Protein AF-A0AAU5JVY0-F1 (afdb_monomer)

Sequence (228 aa):
MTDQRHVEEEQVQHLLAAAAELPGTPATPGADFTAHARRRLARRRLGVGAGVAAVLIATAVGAPAVLRGMAGQEEQFPAASAQCLQSTVRNLQDGKQAGFRAVYGELRAGGIAMDDGITEGSAFRFEIDGALTDGDGVPSSGSALTWYPVSETHLPRPGRYVLLLAQAERPAEDGRPLFEFRPEEALPLGTDGRVRLTCEDGSEGSVEMERLRAAVTGPQSAARNGHP

Radius of gyration: 28.37 Å; Cα contacts (8 Å, |Δi|>4): 312; chains: 1; bounding box: 83×89×68 Å

Foldseek 3Di:
DPPVVVVVVVVVVVVVVVVVDDDDDDDDDDPVVVPVVVVVVVPPPPDDDDDDDDDDDDDDDDDPPPPDPPPDPPPAFAADDPQLLVVLLVVQVVLVVVQWWWFKFWWDDDWDFADLPPATFIWTWTATPATLDDHPPDDGGGIAIETDRYYPVLDDDTAIWTWTWHFDPGDGPVRHIYIYTDSVSIWGADPVQWTWTQGPVRGIHTDHPVVSSCSNVDPPPDDPPDDD

Solvent-accessible surface area (backbone atoms only — not comparable to full-atom values): 14076 Å² total; per-residue (Å²): 144,76,68,66,66,58,57,53,53,52,52,53,50,53,54,55,54,63,71,67,69,70,85,89,73,88,79,75,82,59,78,69,71,62,56,67,67,60,64,68,69,72,75,80,79,82,87,86,80,89,84,82,88,84,88,88,88,85,83,91,81,90,73,90,76,77,88,63,84,80,68,77,82,73,82,82,56,52,74,44,51,74,66,40,51,50,53,52,40,48,52,55,50,53,39,37,76,72,60,21,24,37,29,33,32,38,36,57,82,61,78,36,86,40,59,67,89,84,52,67,26,24,26,36,51,36,40,30,76,29,57,54,45,81,58,77,88,55,74,53,54,48,79,40,45,36,41,41,83,44,65,68,89,72,53,81,72,62,44,37,33,38,37,38,34,29,62,41,98,55,52,43,86,88,67,46,74,28,24,34,57,48,72,92,66,47,28,47,38,48,96,88,52,28,33,45,42,77,27,96,86,71,47,65,18,27,40,49,49,70,59,53,37,47,61,59,64,43,83,77,76,74,78,91,77,77,81,132

pLDDT: mean 73.86, std 22.23, range [31.72, 97.69]

Mean predicted aligned error: 17.37 Å

Secondary structure (DSSP, 8-state):
--SHHHHHHHHHHHHHHHHH-PPP---PPPTTHHHHHHTSSTTSS-------------------------------PPBPPHHHHHHHHHHHHHHHHTTPEEEEEEEPS--EEEE-SS-EEEEEEEEEEEESS--SSS-SSEEEEEEESS-GGGSPPSEEEEEEEEE-SS--TTS---EEE-GGG-EEE-TTSEEEEE-TTS-EEEEEHHHHHHHHH-----------

Structure (mmCIF, N/CA/C/O backbone):
data_AF-A0AAU5JVY0-F1
#
_entry.id   AF-A0AAU5JVY0-F1
#
loop_
_atom_site.group_PDB
_atom_site.id
_atom_site.type_symbol
_atom_site.label_atom_id
_atom_site.label_alt_id
_atom_site.label_comp_id
_atom_site.label_asym_id
_atom_site.label_entity_id
_atom_site.label_seq_id
_atom_site.pdbx_PDB_ins_code
_atom_site.Cartn_x
_atom_site.Cartn_y
_atom_site.Cartn_z
_atom_site.occupancy
_atom_site.B_iso_or_equiv
_atom_site.auth_seq_id
_atom_site.auth_comp_id
_atom_site.auth_asym_id
_atom_site.auth_atom_id
_atom_site.pdbx_PDB_model_num
ATOM 1 N N . MET A 1 1 ? 14.066 48.160 -27.095 1.00 55.38 1 MET A N 1
ATOM 2 C CA . MET A 1 1 ? 13.678 47.192 -26.044 1.00 55.38 1 MET A CA 1
ATOM 3 C C . MET A 1 1 ? 13.556 45.815 -26.699 1.00 55.38 1 MET A C 1
ATOM 5 O O . MET A 1 1 ? 12.469 45.268 -26.795 1.00 55.38 1 MET A O 1
ATOM 9 N N . THR A 1 2 ? 14.671 45.312 -27.240 1.00 55.28 2 THR A N 1
ATOM 10 C CA . THR A 1 2 ? 14.714 44.174 -28.189 1.00 55.28 2 THR A CA 1
ATOM 11 C C . THR A 1 2 ? 15.981 43.323 -28.040 1.00 55.28 2 THR A C 1
ATOM 13 O O . THR A 1 2 ? 16.248 42.493 -28.893 1.00 55.28 2 THR A O 1
ATOM 16 N N . ASP A 1 3 ? 16.750 43.501 -26.963 1.00 58.81 3 ASP A N 1
ATOM 17 C CA . ASP A 1 3 ? 18.101 42.923 -26.858 1.00 58.81 3 ASP A CA 1
ATOM 18 C C . ASP A 1 3 ? 18.177 41.669 -25.969 1.00 58.81 3 ASP A C 1
ATOM 20 O O . ASP A 1 3 ? 19.100 40.879 -26.078 1.00 58.81 3 ASP A O 1
ATOM 24 N N . GLN A 1 4 ? 17.192 41.430 -25.095 1.00 55.75 4 GLN A N 1
ATOM 25 C CA . GLN A 1 4 ? 17.246 40.288 -24.167 1.00 55.75 4 GLN A CA 1
ATOM 26 C C . GLN A 1 4 ? 16.810 38.957 -24.792 1.00 55.75 4 GLN A C 1
ATOM 28 O O . GLN A 1 4 ? 17.382 37.923 -24.470 1.00 55.75 4 GLN A O 1
ATOM 33 N N . ARG A 1 5 ? 15.843 38.968 -25.719 1.00 57.75 5 ARG A N 1
ATOM 34 C CA . ARG A 1 5 ? 15.342 37.724 -26.332 1.00 57.75 5 ARG A CA 1
ATOM 35 C C . ARG A 1 5 ? 16.343 37.066 -27.278 1.00 57.75 5 ARG A C 1
ATOM 37 O O . ARG A 1 5 ? 16.386 35.846 -27.336 1.00 57.75 5 ARG A O 1
ATOM 44 N N . HIS A 1 6 ? 17.159 37.851 -27.980 1.00 56.84 6 HIS A N 1
ATOM 45 C CA . HIS A 1 6 ? 18.184 37.289 -28.861 1.00 56.84 6 HIS A CA 1
ATOM 46 C C . HIS A 1 6 ? 19.338 36.650 -28.086 1.00 56.84 6 HIS A C 1
ATOM 48 O O . HIS A 1 6 ? 19.824 35.602 -28.492 1.00 56.84 6 HIS A O 1
ATOM 54 N N . VAL A 1 7 ? 19.713 37.211 -26.933 1.00 60.53 7 VAL A N 1
ATOM 55 C CA . VAL A 1 7 ? 20.770 36.634 -26.087 1.00 60.53 7 VAL A CA 1
ATOM 56 C C . VAL A 1 7 ? 20.330 35.296 -25.475 1.00 60.53 7 VAL A C 1
ATOM 58 O O . VAL A 1 7 ? 21.135 34.372 -25.368 1.00 60.53 7 VAL A O 1
ATOM 61 N N . GLU A 1 8 ? 19.049 35.157 -25.120 1.00 60.06 8 GLU A N 1
ATOM 62 C CA . GLU A 1 8 ? 18.494 33.899 -24.597 1.00 60.06 8 GLU A CA 1
ATOM 63 C C . GLU A 1 8 ? 18.365 32.817 -25.686 1.00 60.06 8 GLU A C 1
ATOM 65 O O . GLU A 1 8 ? 18.691 31.655 -25.438 1.00 60.06 8 GLU A O 1
ATOM 70 N N . GLU A 1 9 ? 17.960 33.177 -26.909 1.00 62.78 9 GLU A N 1
ATOM 71 C CA . GLU A 1 9 ? 17.881 32.235 -28.038 1.00 62.78 9 GLU A CA 1
ATOM 72 C C . GLU A 1 9 ? 19.262 31.716 -28.470 1.00 62.78 9 GLU A C 1
ATOM 74 O O . GLU A 1 9 ? 19.414 30.518 -28.728 1.00 62.78 9 GLU A O 1
ATOM 79 N N . GLU A 1 10 ? 20.286 32.575 -28.483 1.00 62.97 10 GLU A N 1
ATOM 80 C CA . GLU A 1 10 ? 21.662 32.166 -28.792 1.00 62.97 10 GLU A CA 1
ATOM 81 C C . GLU A 1 10 ? 22.241 31.233 -27.717 1.00 62.97 10 GLU A C 1
ATOM 83 O O . GLU A 1 10 ? 22.907 30.251 -28.051 1.00 62.97 10 GLU A O 1
ATOM 88 N N . GLN A 1 11 ? 21.938 31.461 -26.433 1.00 61.72 11 GLN A N 1
ATOM 89 C CA . GLN A 1 11 ? 22.370 30.567 -25.349 1.00 61.72 11 GLN A CA 1
ATOM 90 C C . GLN A 1 11 ? 21.730 29.178 -25.434 1.00 61.72 11 GLN A C 1
ATOM 92 O O . GLN A 1 11 ? 22.410 28.173 -25.212 1.00 61.72 11 GLN A O 1
ATOM 97 N N . VAL A 1 12 ? 20.446 29.097 -25.793 1.00 63.12 12 VAL A N 1
ATOM 98 C CA . VAL A 1 12 ? 19.755 27.810 -25.971 1.00 63.12 12 VAL A CA 1
ATOM 99 C C . VAL A 1 12 ? 20.314 27.053 -27.177 1.00 63.12 12 VAL A C 1
ATOM 101 O O . VAL A 1 12 ? 20.571 25.852 -27.080 1.00 63.12 12 VAL A O 1
ATOM 104 N N . GLN A 1 13 ? 20.582 27.740 -28.291 1.00 61.84 13 GLN A N 1
ATOM 105 C CA . GLN A 1 13 ? 21.208 27.111 -29.456 1.00 61.84 13 GLN A CA 1
ATOM 106 C C . GLN A 1 13 ? 22.639 26.643 -29.164 1.00 61.84 13 GLN A C 1
ATOM 108 O O . GLN A 1 13 ? 23.023 25.555 -29.593 1.00 61.84 13 GLN A O 1
ATOM 113 N N . HIS A 1 14 ? 23.406 27.400 -28.377 1.00 60.78 14 HIS A N 1
ATOM 114 C CA . HIS A 1 14 ? 24.766 27.019 -27.998 1.00 60.78 14 HIS A CA 1
ATOM 115 C C . HIS A 1 14 ? 24.802 25.803 -27.049 1.00 60.78 14 HIS A C 1
ATOM 117 O O . HIS A 1 14 ? 25.717 24.981 -27.140 1.00 60.78 14 HIS A O 1
ATOM 123 N N . LEU A 1 15 ? 23.805 25.641 -26.169 1.00 57.22 15 LEU A N 1
ATOM 124 C CA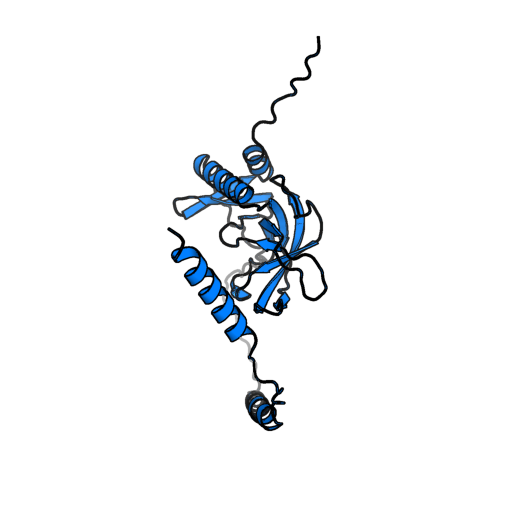 . LEU A 1 15 ? 23.672 24.454 -25.309 1.00 57.22 15 LEU A CA 1
ATOM 125 C C . LEU A 1 15 ? 23.217 23.213 -26.092 1.00 57.22 15 LEU A C 1
ATOM 127 O O . LEU A 1 15 ? 23.704 22.114 -25.832 1.00 57.22 15 LEU A O 1
ATOM 131 N N . LEU A 1 16 ? 22.340 23.381 -27.087 1.00 58.53 16 LEU A N 1
ATOM 132 C CA . LEU A 1 16 ? 21.896 22.287 -27.959 1.00 58.53 16 LEU A CA 1
ATOM 133 C C . LEU A 1 16 ? 23.001 21.819 -28.919 1.00 58.53 16 LEU A C 1
ATOM 135 O O . LEU A 1 16 ? 23.124 20.621 -29.165 1.00 58.53 16 LEU A O 1
ATOM 139 N N . ALA A 1 17 ? 23.845 22.731 -29.411 1.00 60.00 17 ALA A N 1
ATOM 140 C CA . ALA A 1 17 ? 25.001 22.386 -30.238 1.00 60.00 17 ALA A CA 1
ATOM 141 C C . ALA A 1 17 ? 26.088 21.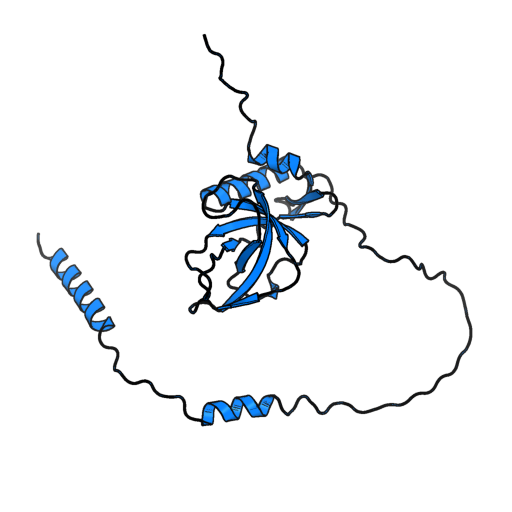637 -29.443 1.00 60.00 17 ALA A C 1
ATOM 143 O O . ALA A 1 17 ? 26.661 20.673 -29.945 1.00 60.00 17 ALA A O 1
ATOM 144 N N . ALA A 1 18 ? 26.314 22.005 -28.176 1.00 55.88 18 ALA A N 1
ATOM 145 C CA . ALA A 1 18 ? 27.263 21.310 -27.302 1.00 55.88 18 ALA A CA 1
ATOM 146 C C . ALA A 1 18 ? 26.819 19.879 -26.934 1.00 55.88 18 ALA A C 1
ATOM 148 O O . ALA A 1 18 ? 27.659 19.022 -26.677 1.00 55.88 18 ALA A O 1
ATOM 149 N N . ALA A 1 19 ? 25.511 19.599 -26.943 1.00 51.94 19 ALA A N 1
ATOM 150 C CA . ALA A 1 19 ? 24.973 18.255 -26.724 1.00 51.94 19 ALA A CA 1
ATOM 151 C C . ALA A 1 19 ? 25.018 17.360 -27.981 1.00 51.94 19 ALA A C 1
ATOM 153 O O . ALA A 1 19 ? 24.848 16.146 -27.871 1.00 51.94 19 ALA A O 1
ATOM 154 N N . ALA A 1 20 ? 25.244 17.938 -29.166 1.00 53.94 20 ALA A N 1
ATOM 155 C CA . ALA A 1 20 ? 25.255 17.218 -30.439 1.00 53.94 20 ALA A CA 1
ATOM 156 C C . ALA A 1 20 ? 26.651 16.720 -30.866 1.00 53.94 20 ALA A C 1
ATOM 158 O O . ALA A 1 20 ? 26.746 15.864 -31.745 1.00 53.94 20 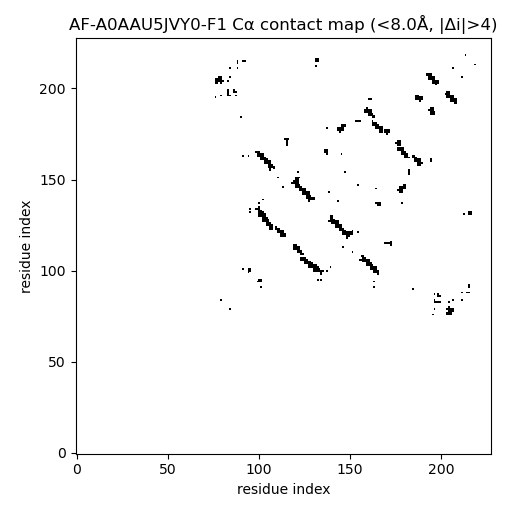ALA A O 1
ATOM 159 N N . GLU A 1 21 ? 27.731 17.192 -30.236 1.00 48.88 21 GLU A N 1
ATOM 160 C CA . GLU A 1 21 ? 29.094 16.712 -30.492 1.00 48.88 21 GLU A CA 1
ATOM 161 C C . GLU A 1 21 ? 29.539 15.683 -29.443 1.00 48.88 21 GLU A C 1
ATOM 163 O O . GLU A 1 21 ? 30.368 15.945 -28.574 1.00 48.88 21 GLU A O 1
ATOM 168 N N . LEU A 1 22 ? 29.009 14.463 -29.545 1.00 44.00 22 LEU A N 1
ATOM 169 C CA . LEU A 1 22 ? 29.679 13.289 -28.984 1.00 44.00 22 LEU A CA 1
ATOM 170 C C . LEU A 1 22 ? 30.592 12.688 -30.064 1.00 44.00 22 LEU A C 1
ATOM 172 O O . LEU A 1 22 ? 30.095 12.297 -31.125 1.00 44.00 22 LEU A O 1
ATOM 176 N N . PRO A 1 23 ? 31.913 12.569 -29.835 1.00 43.00 23 PRO A N 1
ATOM 177 C CA . PRO A 1 23 ? 32.775 11.849 -30.756 1.00 43.00 23 PRO A CA 1
ATOM 178 C C . PRO A 1 23 ? 32.404 10.362 -30.752 1.00 43.00 23 PRO A C 1
ATOM 180 O O . PRO A 1 23 ? 32.383 9.695 -29.716 1.00 43.00 23 PRO A O 1
ATOM 183 N N . GLY A 1 24 ? 32.114 9.839 -31.941 1.00 42.09 24 GLY A N 1
ATOM 184 C CA . GLY A 1 24 ? 31.866 8.424 -32.160 1.00 42.09 24 GLY A CA 1
ATOM 185 C C . GLY A 1 24 ? 33.128 7.584 -31.962 1.00 42.09 24 GLY A C 1
ATOM 186 O O . GLY A 1 24 ? 34.156 7.839 -32.582 1.00 42.09 24 GLY A O 1
ATOM 187 N N . THR A 1 25 ? 33.036 6.555 -31.121 1.00 42.94 25 THR A N 1
ATOM 188 C CA . THR A 1 25 ? 33.517 5.178 -31.370 1.00 42.94 25 THR A CA 1
ATOM 189 C C . THR A 1 25 ? 33.202 4.299 -30.152 1.00 42.94 25 THR A C 1
ATOM 191 O O . THR A 1 25 ? 33.506 4.692 -29.026 1.00 42.94 25 THR A O 1
ATOM 194 N N . PRO A 1 26 ? 32.621 3.096 -30.318 1.00 44.91 26 PRO A N 1
ATOM 195 C CA . PRO A 1 26 ? 32.504 2.156 -29.214 1.00 44.91 26 PRO A CA 1
ATOM 196 C C . PRO A 1 26 ? 33.882 1.551 -28.925 1.00 44.91 26 PRO A C 1
ATOM 198 O O . PRO A 1 26 ? 34.414 0.770 -29.714 1.00 44.91 26 PRO A O 1
ATOM 201 N N . ALA A 1 27 ? 34.465 1.888 -27.778 1.00 44.06 27 ALA A N 1
ATOM 202 C CA . ALA A 1 27 ? 35.572 1.123 -27.226 1.00 44.06 27 ALA A CA 1
ATOM 203 C C . ALA A 1 27 ? 35.018 -0.216 -26.715 1.00 44.06 27 ALA A C 1
ATOM 205 O O . ALA A 1 27 ? 34.441 -0.289 -25.633 1.00 44.06 27 ALA A O 1
ATOM 206 N N . THR A 1 28 ? 35.168 -1.286 -27.498 1.00 51.00 28 THR A N 1
ATOM 207 C CA . THR A 1 28 ? 35.010 -2.660 -27.002 1.00 51.00 28 THR A CA 1
ATOM 208 C C . THR A 1 28 ? 35.947 -2.868 -25.810 1.00 51.00 28 THR A C 1
ATOM 210 O O . THR A 1 28 ? 37.164 -2.748 -25.991 1.00 51.00 28 THR A O 1
ATOM 213 N N . PRO A 1 29 ? 35.444 -3.196 -24.605 1.00 47.22 29 PRO A N 1
ATOM 214 C CA . PRO A 1 29 ? 36.312 -3.529 -23.486 1.00 47.22 29 PRO A CA 1
ATOM 215 C C . PRO A 1 29 ? 37.119 -4.787 -23.827 1.00 47.22 29 PRO A C 1
ATOM 217 O O . PRO A 1 29 ? 36.557 -5.839 -24.135 1.00 47.22 29 PRO A O 1
ATOM 220 N N . GLY A 1 30 ? 38.447 -4.664 -23.808 1.00 44.31 30 GLY A N 1
ATOM 221 C CA . GLY A 1 30 ? 39.372 -5.762 -24.075 1.00 44.31 30 GLY A CA 1
ATOM 222 C C . GLY A 1 30 ? 39.258 -6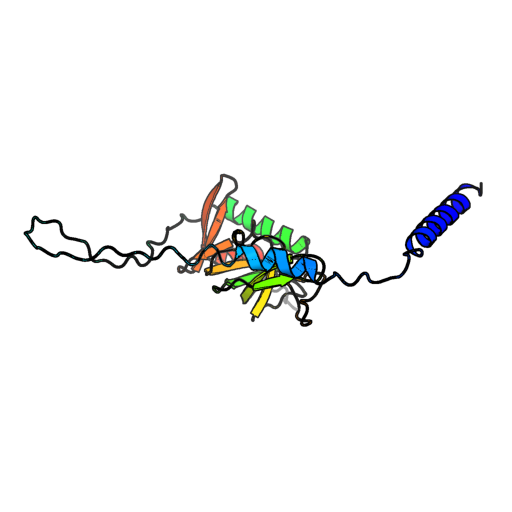.899 -23.054 1.00 44.31 30 GLY A C 1
ATOM 223 O O . GLY A 1 30 ? 38.821 -6.712 -21.915 1.00 44.31 30 GLY A O 1
ATOM 224 N N . ALA A 1 31 ? 39.699 -8.090 -23.467 1.00 46.34 31 ALA A N 1
ATOM 225 C CA . ALA A 1 31 ? 39.624 -9.350 -22.721 1.00 46.34 31 ALA A CA 1
ATOM 226 C C . ALA A 1 31 ? 40.229 -9.308 -21.296 1.00 46.34 31 ALA A C 1
ATOM 228 O O . ALA A 1 31 ? 39.919 -10.171 -20.470 1.00 46.34 31 ALA A O 1
ATOM 229 N N . ASP A 1 32 ? 41.015 -8.286 -20.960 1.00 49.06 32 ASP A N 1
ATOM 230 C CA . ASP A 1 32 ? 41.685 -8.147 -19.666 1.00 49.06 32 ASP A CA 1
ATOM 231 C C . ASP A 1 32 ? 40.749 -7.760 -18.508 1.00 49.06 32 ASP A C 1
ATOM 233 O O . ASP A 1 32 ? 41.022 -8.116 -17.356 1.00 49.06 32 ASP A O 1
ATOM 237 N N . PHE A 1 33 ? 39.583 -7.155 -18.782 1.00 45.56 33 PHE A N 1
ATOM 238 C CA . PHE A 1 33 ? 38.583 -6.876 -17.736 1.00 45.56 33 PHE A CA 1
ATOM 239 C C . PHE A 1 33 ? 37.918 -8.155 -17.190 1.00 45.56 33 PHE A C 1
ATOM 241 O O . PHE A 1 33 ? 37.470 -8.197 -16.042 1.00 45.56 33 PHE A O 1
ATOM 248 N N . THR A 1 34 ? 37.931 -9.252 -17.958 1.00 48.28 34 THR A N 1
ATOM 249 C CA . THR A 1 34 ? 37.334 -10.538 -17.546 1.00 48.28 34 THR A CA 1
ATOM 250 C C . THR A 1 34 ? 38.265 -11.423 -16.702 1.00 48.28 34 THR A C 1
ATOM 252 O O . THR A 1 34 ? 37.812 -12.384 -16.069 1.00 48.28 34 THR A O 1
ATOM 255 N N . ALA A 1 35 ? 39.559 -11.092 -16.608 1.00 45.53 35 ALA A N 1
ATOM 256 C CA . ALA A 1 35 ? 40.539 -11.891 -15.868 1.00 45.53 35 ALA A CA 1
ATOM 257 C C . ALA A 1 35 ? 40.598 -11.557 -14.363 1.00 45.53 35 ALA A C 1
ATOM 259 O O . ALA A 1 35 ? 40.851 -12.445 -13.541 1.00 45.53 35 ALA A O 1
ATOM 260 N N . HIS A 1 36 ? 40.335 -10.304 -13.970 1.00 43.56 36 HIS A N 1
ATOM 261 C CA . HIS A 1 36 ? 40.356 -9.896 -12.556 1.00 43.56 36 HIS A CA 1
ATOM 262 C C . HIS A 1 36 ? 39.107 -10.336 -11.774 1.00 43.56 36 HIS A C 1
ATOM 264 O O . HIS A 1 36 ? 39.223 -10.698 -10.601 1.00 43.56 36 HIS A O 1
ATOM 270 N N . ALA A 1 37 ? 37.945 -10.441 -12.428 1.00 43.81 37 ALA A N 1
ATOM 271 C CA . ALA A 1 37 ? 36.712 -10.920 -11.796 1.00 43.81 37 ALA A CA 1
ATOM 272 C C . ALA A 1 37 ? 36.725 -12.439 -11.509 1.00 43.81 37 ALA A C 1
ATOM 274 O O . ALA A 1 37 ? 36.192 -12.891 -10.495 1.00 43.81 37 ALA A O 1
ATOM 275 N N . ARG A 1 38 ? 37.408 -13.250 -12.334 1.00 48.22 38 ARG A N 1
ATOM 276 C CA . ARG A 1 38 ? 37.462 -14.718 -12.158 1.00 48.22 38 ARG A CA 1
ATOM 277 C C . ARG A 1 38 ? 38.405 -15.192 -11.043 1.00 48.22 38 ARG A C 1
ATOM 279 O O . ARG A 1 38 ? 38.194 -16.269 -10.490 1.00 48.22 38 ARG A O 1
ATOM 286 N N . ARG A 1 39 ? 39.415 -14.405 -10.644 1.00 47.06 39 ARG A N 1
ATOM 287 C CA . ARG A 1 39 ? 40.390 -14.816 -9.606 1.00 47.06 39 ARG A CA 1
ATOM 288 C C . ARG A 1 39 ? 39.888 -14.686 -8.161 1.00 47.06 39 ARG A C 1
ATOM 290 O O . ARG A 1 39 ? 40.465 -15.321 -7.279 1.00 47.06 39 ARG A O 1
ATOM 297 N N . ARG A 1 40 ? 38.814 -13.931 -7.889 1.00 43.75 40 ARG A N 1
ATOM 298 C CA . ARG A 1 40 ? 38.259 -13.794 -6.522 1.00 43.75 40 ARG A CA 1
ATOM 299 C C . ARG A 1 40 ? 37.261 -14.888 -6.118 1.00 43.75 40 ARG A C 1
ATOM 301 O O . ARG A 1 40 ? 37.049 -15.077 -4.925 1.00 43.75 40 ARG A O 1
ATOM 308 N N . LEU A 1 41 ? 36.736 -15.672 -7.062 1.00 46.09 41 LEU A N 1
ATOM 309 C CA . LEU A 1 41 ? 35.799 -16.775 -6.780 1.00 46.09 41 LEU A CA 1
ATOM 310 C C . LEU A 1 41 ? 36.478 -18.121 -6.459 1.00 46.09 41 LEU A C 1
ATOM 312 O O . LEU A 1 41 ? 35.859 -18.986 -5.846 1.00 46.09 41 LEU A O 1
ATOM 316 N N . ALA A 1 42 ? 37.766 -18.291 -6.777 1.00 42.78 42 ALA A N 1
ATOM 317 C CA . ALA A 1 42 ? 38.490 -19.545 -6.532 1.00 42.78 42 ALA A CA 1
ATOM 318 C C . ALA A 1 42 ? 39.102 -19.681 -5.117 1.00 42.78 42 ALA A C 1
ATOM 320 O O . ALA A 1 42 ? 39.583 -20.754 -4.768 1.00 42.78 42 ALA A O 1
ATOM 321 N N . ARG A 1 43 ? 39.082 -18.635 -4.273 1.00 48.94 43 ARG A N 1
ATOM 322 C CA . ARG A 1 43 ? 39.696 -18.664 -2.921 1.00 48.94 43 ARG A CA 1
ATOM 323 C C . ARG A 1 43 ? 38.728 -18.873 -1.750 1.00 48.94 43 ARG A C 1
ATOM 325 O O . ARG A 1 43 ? 39.170 -18.868 -0.609 1.00 48.94 43 ARG A O 1
ATOM 332 N N . ARG A 1 44 ? 37.432 -19.101 -1.992 1.00 46.59 44 ARG A N 1
ATOM 333 C CA . ARG A 1 44 ? 36.444 -19.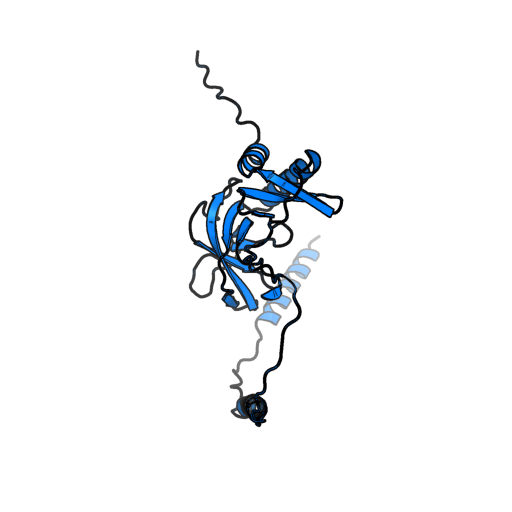379 -0.923 1.00 46.59 44 ARG A CA 1
ATOM 334 C C . ARG A 1 44 ? 35.878 -20.807 -0.917 1.00 46.59 44 ARG A C 1
ATOM 336 O O . ARG A 1 44 ? 34.895 -21.062 -0.235 1.00 46.59 44 ARG A O 1
ATOM 343 N N . ARG A 1 45 ? 36.500 -21.752 -1.634 1.00 47.75 45 ARG A N 1
ATOM 344 C CA . ARG A 1 45 ? 36.084 -23.172 -1.671 1.00 47.75 45 ARG A CA 1
ATOM 345 C C . ARG A 1 45 ? 37.159 -24.173 -1.223 1.00 47.75 45 ARG A C 1
ATOM 347 O O . ARG A 1 45 ? 37.191 -25.291 -1.715 1.00 47.75 45 ARG A O 1
ATOM 354 N N . LEU A 1 46 ? 38.006 -23.804 -0.264 1.00 46.66 46 LEU A N 1
ATOM 355 C CA . LEU A 1 46 ? 38.830 -24.764 0.483 1.00 46.66 46 LEU A CA 1
ATOM 356 C C . LEU A 1 46 ? 38.847 -24.363 1.960 1.00 46.66 46 LEU A C 1
ATOM 358 O O . LEU A 1 46 ? 39.670 -23.572 2.402 1.00 46.66 46 LEU A O 1
ATOM 362 N N . GLY A 1 47 ? 37.869 -24.884 2.694 1.00 39.31 47 GLY A N 1
ATOM 363 C CA . GLY A 1 47 ? 37.715 -24.723 4.138 1.00 39.31 47 GLY A CA 1
ATOM 364 C C . GLY A 1 47 ? 36.784 -25.792 4.705 1.00 39.31 47 GLY A C 1
ATOM 365 O O . GLY A 1 47 ? 35.949 -25.498 5.549 1.00 39.31 47 GLY A O 1
ATOM 366 N N . VAL A 1 48 ? 36.879 -27.014 4.173 1.00 47.09 48 VAL A N 1
ATOM 367 C CA . VAL A 1 48 ? 36.316 -28.222 4.780 1.00 47.09 48 VAL A CA 1
ATOM 368 C C . VAL A 1 48 ? 37.500 -29.039 5.287 1.00 47.09 48 VAL A C 1
ATOM 370 O O . VAL A 1 48 ? 38.324 -29.493 4.500 1.00 47.09 48 VAL A O 1
ATOM 373 N N . GLY A 1 49 ? 37.576 -29.197 6.603 1.00 37.22 49 GLY A N 1
ATOM 374 C CA . GLY A 1 49 ? 38.422 -30.155 7.314 1.00 37.22 49 GLY A CA 1
ATOM 375 C C . GLY A 1 49 ? 37.825 -30.299 8.714 1.00 37.22 49 GLY A C 1
ATOM 376 O O . GLY A 1 49 ? 37.875 -29.357 9.491 1.00 37.22 49 GLY A O 1
ATOM 377 N N . ALA A 1 50 ? 36.953 -31.283 8.932 1.00 40.91 50 ALA A N 1
ATOM 378 C CA . ALA A 1 50 ? 37.289 -32.631 9.400 1.00 40.91 50 ALA A CA 1
ATOM 379 C C . ALA A 1 50 ? 37.664 -32.660 10.896 1.00 40.91 50 ALA A C 1
ATOM 381 O O . ALA A 1 50 ? 38.756 -32.265 11.286 1.00 40.91 50 ALA A O 1
ATOM 382 N N . GLY A 1 51 ? 36.751 -33.188 11.715 1.00 32.69 51 GLY A N 1
ATOM 383 C CA . GLY A 1 51 ? 36.977 -33.570 13.109 1.00 32.69 51 GLY A CA 1
ATOM 384 C C . GLY A 1 51 ? 35.894 -34.563 13.533 1.00 32.69 51 GLY A C 1
ATOM 385 O O . GLY A 1 51 ? 34.717 -34.223 13.559 1.00 32.69 51 GLY A O 1
ATOM 386 N N . VAL A 1 52 ? 36.300 -35.813 13.742 1.00 38.84 52 VAL A N 1
ATOM 387 C CA . VAL A 1 52 ? 35.463 -37.015 13.874 1.00 38.84 52 VAL A CA 1
ATOM 388 C C . VAL A 1 52 ? 34.980 -37.235 15.318 1.00 38.84 52 VAL A C 1
ATOM 390 O O . VAL A 1 52 ? 35.617 -36.812 16.275 1.00 38.84 52 VAL A O 1
ATOM 393 N N . ALA A 1 53 ? 33.839 -37.922 15.403 1.00 38.91 53 ALA A N 1
ATOM 394 C CA . ALA A 1 53 ? 33.096 -38.488 16.530 1.00 38.91 53 ALA A CA 1
ATOM 395 C C . ALA A 1 53 ? 33.842 -38.912 17.815 1.00 38.91 53 ALA A C 1
ATOM 397 O O . ALA A 1 53 ? 34.895 -39.539 17.751 1.00 38.91 53 ALA A O 1
ATOM 398 N N . ALA A 1 54 ? 33.143 -38.782 18.953 1.00 31.91 54 ALA A N 1
ATOM 399 C CA . ALA A 1 54 ? 32.923 -39.881 19.904 1.00 31.91 54 ALA A CA 1
ATOM 400 C C . ALA A 1 54 ? 31.713 -39.594 20.822 1.00 31.91 54 ALA A C 1
ATOM 402 O O . ALA A 1 54 ? 31.556 -38.502 21.360 1.00 31.91 54 ALA A O 1
ATOM 403 N N . VAL A 1 55 ? 30.859 -40.608 20.966 1.00 38.84 55 VAL A N 1
ATOM 404 C CA . VAL A 1 55 ? 29.679 -40.711 21.841 1.00 38.84 55 VAL A CA 1
ATOM 405 C C . VAL A 1 55 ? 30.120 -41.093 23.260 1.00 38.84 55 VAL A C 1
ATOM 407 O O . VAL A 1 55 ? 31.058 -41.873 23.375 1.00 38.84 55 VAL A O 1
ATOM 410 N N . LEU A 1 56 ? 29.421 -40.628 24.309 1.00 31.72 56 LEU A N 1
ATOM 411 C CA . LEU A 1 56 ? 28.948 -41.455 25.440 1.00 31.72 56 LEU A CA 1
ATOM 412 C C . LEU A 1 56 ? 27.996 -40.677 26.375 1.00 31.72 56 LEU A C 1
ATOM 414 O O . LEU A 1 56 ? 28.074 -39.464 26.533 1.00 31.72 56 LEU A O 1
ATOM 418 N N . ILE A 1 57 ? 27.055 -41.439 26.929 1.00 43.00 57 ILE A N 1
ATOM 419 C CA . ILE A 1 57 ? 25.802 -41.085 27.614 1.00 43.00 57 ILE A CA 1
ATOM 420 C C . ILE A 1 57 ? 26.024 -40.996 29.134 1.00 43.00 57 ILE A C 1
ATOM 422 O O . ILE A 1 57 ? 26.707 -41.872 29.652 1.00 43.00 57 ILE A O 1
ATOM 426 N N . ALA A 1 58 ? 25.363 -40.069 29.852 1.00 33.28 58 ALA A N 1
ATOM 427 C CA . ALA A 1 58 ? 24.849 -40.318 31.217 1.00 33.28 58 ALA A CA 1
ATOM 428 C C . ALA A 1 58 ? 23.907 -39.209 31.756 1.00 33.28 58 ALA A C 1
ATOM 430 O O . ALA A 1 58 ? 24.316 -38.081 32.001 1.00 33.28 58 ALA A O 1
ATOM 431 N N . THR A 1 59 ? 22.652 -39.616 31.988 1.00 34.19 59 THR A N 1
ATOM 432 C CA . THR A 1 59 ? 21.765 -39.297 33.133 1.00 34.19 59 THR A CA 1
ATOM 433 C C . THR A 1 59 ? 21.371 -37.848 33.474 1.00 34.19 59 THR A C 1
ATOM 435 O O . THR A 1 59 ? 22.058 -37.138 34.196 1.00 34.19 59 THR A O 1
ATOM 438 N N . ALA A 1 60 ? 20.149 -37.508 33.046 1.00 42.50 60 ALA A N 1
ATOM 439 C CA . ALA A 1 60 ? 19.001 -37.101 33.873 1.00 42.50 60 ALA A CA 1
ATOM 440 C C . ALA A 1 60 ? 19.234 -36.275 35.156 1.00 42.50 60 ALA A C 1
ATOM 442 O O . ALA A 1 60 ? 19.620 -36.844 36.169 1.00 42.50 60 ALA A O 1
ATOM 443 N N . VAL A 1 61 ? 18.762 -35.017 35.155 1.00 39.38 61 VAL A N 1
ATOM 444 C CA . VAL A 1 61 ? 17.905 -34.428 36.212 1.00 39.38 61 VAL A CA 1
ATOM 445 C C . VAL A 1 61 ? 16.942 -33.428 35.550 1.00 39.38 61 VAL A C 1
ATOM 447 O O . VAL A 1 61 ? 17.300 -32.742 34.597 1.00 39.38 61 VAL A O 1
ATOM 450 N N . GLY A 1 62 ? 15.692 -33.431 36.012 1.00 38.28 62 GLY A N 1
ATOM 451 C CA . GLY A 1 62 ? 14.512 -32.881 35.352 1.00 38.28 62 GLY A CA 1
ATOM 452 C C . GLY A 1 62 ? 14.475 -31.373 35.090 1.00 38.28 62 GLY A C 1
ATOM 453 O O . GLY A 1 62 ? 14.840 -30.557 35.927 1.00 38.28 62 GLY A O 1
ATOM 454 N N . ALA A 1 63 ? 13.863 -31.036 33.959 1.00 40.09 63 ALA A N 1
ATOM 455 C CA . ALA A 1 63 ? 12.959 -29.901 33.809 1.00 40.09 63 ALA A CA 1
ATOM 456 C C . ALA A 1 63 ? 11.990 -30.248 32.664 1.00 40.09 63 ALA A C 1
ATOM 458 O O . ALA A 1 63 ? 12.437 -30.806 31.657 1.00 40.09 63 ALA A O 1
ATOM 459 N N . PRO A 1 64 ? 10.676 -29.989 32.784 1.00 39.41 64 PRO A N 1
ATOM 460 C CA . PRO A 1 64 ? 9.747 -30.263 31.701 1.00 39.41 64 PRO A CA 1
ATOM 461 C C . PRO A 1 64 ? 10.048 -29.290 30.560 1.00 39.41 64 PRO A C 1
ATOM 463 O O . PRO A 1 64 ? 9.695 -28.113 30.609 1.00 39.41 64 PRO A O 1
ATOM 466 N N . ALA A 1 65 ? 10.735 -29.789 29.535 1.00 37.97 65 ALA A N 1
ATOM 467 C CA . ALA A 1 65 ? 10.841 -29.112 28.259 1.00 37.97 65 ALA A CA 1
ATOM 468 C C . ALA A 1 65 ? 9.429 -29.024 27.679 1.00 37.97 65 ALA A C 1
ATOM 470 O O . ALA A 1 65 ? 8.833 -30.019 27.262 1.00 37.97 65 ALA A O 1
ATOM 471 N N . VAL A 1 66 ? 8.882 -27.815 27.724 1.00 42.09 66 VAL A N 1
ATOM 472 C CA . VAL A 1 66 ? 7.644 -27.435 27.063 1.00 42.09 66 VAL A CA 1
ATOM 473 C C . VAL A 1 66 ? 7.842 -27.658 25.564 1.00 42.09 66 VAL A C 1
ATOM 475 O O . VAL A 1 66 ? 8.349 -26.802 24.848 1.00 42.09 66 VAL A O 1
ATOM 478 N N . LEU A 1 67 ? 7.435 -28.828 25.077 1.00 48.72 67 LEU A N 1
ATOM 479 C CA . LEU A 1 67 ? 7.092 -29.019 23.675 1.00 48.72 67 LEU A CA 1
ATOM 480 C C . LEU A 1 67 ? 5.761 -28.300 23.436 1.00 48.72 67 LEU A C 1
ATOM 482 O O . LEU A 1 67 ? 4.684 -28.888 23.512 1.00 48.72 67 LEU A O 1
ATOM 486 N N . ARG A 1 68 ? 5.839 -26.998 23.169 1.00 39.81 68 ARG A N 1
ATOM 487 C CA . ARG A 1 68 ? 4.812 -26.273 22.423 1.00 39.81 68 ARG A CA 1
ATOM 488 C C . ARG A 1 68 ? 5.496 -25.642 21.231 1.00 39.81 68 ARG A C 1
ATOM 490 O O . ARG A 1 68 ? 6.405 -24.834 21.393 1.00 39.81 68 ARG A O 1
ATOM 497 N N . GLY A 1 69 ? 5.054 -26.031 20.040 1.00 35.50 69 GLY A N 1
ATOM 498 C CA . GLY A 1 69 ? 5.357 -25.285 18.834 1.00 35.50 69 GLY A CA 1
ATOM 499 C C . GLY A 1 69 ? 4.959 -23.831 19.054 1.00 35.50 69 GLY A C 1
ATOM 500 O O . GLY A 1 69 ? 3.794 -23.539 19.318 1.00 35.50 69 GLY A O 1
ATOM 501 N N . MET A 1 70 ? 5.934 -22.931 18.980 1.00 42.41 70 MET A N 1
ATOM 502 C CA . MET A 1 70 ? 5.661 -21.515 18.797 1.00 42.41 70 MET A CA 1
ATOM 503 C C . MET A 1 70 ? 5.218 -21.326 17.345 1.00 42.41 70 MET A C 1
ATOM 505 O O . MET A 1 70 ? 6.010 -20.992 16.469 1.00 42.41 70 MET A O 1
ATOM 509 N N . ALA A 1 71 ? 3.930 -21.564 17.093 1.00 41.41 71 ALA A N 1
ATOM 510 C CA . ALA A 1 71 ? 3.204 -20.633 16.245 1.00 41.41 71 ALA A CA 1
ATOM 511 C C . ALA A 1 71 ? 3.300 -19.272 16.948 1.00 41.41 71 ALA A C 1
ATOM 513 O O . ALA A 1 71 ? 3.118 -19.208 18.167 1.00 41.41 71 ALA A O 1
ATOM 514 N N . GLY A 1 72 ? 3.713 -18.244 16.206 1.00 41.03 72 GLY A N 1
ATOM 515 C CA . GLY A 1 72 ? 4.037 -16.925 16.736 1.00 41.03 72 GLY A CA 1
ATOM 516 C C . GLY A 1 72 ? 2.983 -16.451 17.728 1.00 41.03 72 GLY A C 1
ATOM 517 O O . GLY A 1 72 ? 1.793 -16.445 17.432 1.00 41.03 72 GLY A O 1
ATOM 518 N N . GLN A 1 73 ? 3.436 -16.100 18.925 1.00 41.41 73 GLN A N 1
ATOM 519 C CA . GLN A 1 73 ? 2.628 -15.360 19.873 1.00 41.41 73 GLN A CA 1
ATOM 520 C C . GLN A 1 73 ? 2.373 -14.002 19.211 1.00 41.41 73 GLN A C 1
ATOM 522 O O . GLN A 1 73 ? 3.278 -13.174 19.153 1.00 41.41 73 GLN A O 1
ATOM 527 N N . GLU A 1 74 ? 1.207 -13.840 18.584 1.00 56.47 74 GLU A N 1
ATOM 528 C CA . GLU A 1 74 ? 0.828 -12.580 17.952 1.00 56.47 74 GLU A CA 1
ATOM 529 C C . GLU A 1 74 ? 0.913 -11.473 19.001 1.00 56.47 74 GLU A C 1
ATOM 531 O O . GLU A 1 74 ? 0.308 -11.570 20.073 1.00 56.47 74 GLU A O 1
ATOM 536 N N . GLU A 1 75 ? 1.696 -10.435 18.711 1.00 61.72 75 GLU A N 1
ATOM 537 C CA . GLU A 1 75 ? 1.660 -9.203 19.487 1.00 61.72 75 GLU A CA 1
ATOM 538 C C . GLU A 1 75 ? 0.251 -8.624 19.347 1.00 61.72 75 GLU A C 1
ATOM 540 O O . GLU A 1 75 ? -0.126 -8.076 18.314 1.00 61.72 75 GLU A O 1
ATOM 545 N N . GLN A 1 76 ? -0.569 -8.806 20.380 1.00 72.56 76 GLN A N 1
ATOM 546 C CA . GLN A 1 76 ? -1.873 -8.167 20.459 1.00 72.56 76 GLN A CA 1
ATOM 547 C C . GLN A 1 76 ? -1.660 -6.683 20.738 1.00 72.56 76 GLN A C 1
ATOM 549 O O . GLN A 1 76 ? -1.369 -6.279 21.864 1.00 72.56 76 GLN A O 1
ATOM 554 N N . PHE A 1 77 ? -1.801 -5.868 19.695 1.00 83.00 77 PHE A N 1
ATOM 555 C CA . PHE A 1 77 ? -1.744 -4.417 19.816 1.00 83.00 77 PHE A CA 1
ATOM 556 C C . PHE A 1 77 ? -3.046 -3.883 20.421 1.00 83.00 77 PHE A C 1
ATOM 558 O O . PHE A 1 77 ? -4.132 -4.317 20.009 1.00 83.00 77 PHE A O 1
ATOM 565 N N . PRO A 1 78 ? -2.975 -2.913 21.350 1.00 89.50 78 PRO A N 1
ATOM 566 C CA . PRO A 1 78 ? -4.166 -2.271 21.890 1.00 89.50 78 PRO A CA 1
ATOM 567 C C . PRO A 1 78 ? -4.989 -1.627 20.769 1.00 89.50 78 PRO A C 1
ATOM 569 O O . PRO A 1 78 ? -4.482 -1.323 19.690 1.00 89.50 78 PRO A O 1
ATOM 572 N N . ALA A 1 79 ? -6.281 -1.404 21.010 1.00 92.06 79 ALA A N 1
ATOM 573 C CA . ALA A 1 79 ? -7.111 -0.696 20.043 1.00 92.06 79 ALA A CA 1
ATOM 574 C C . ALA A 1 79 ? -6.544 0.711 19.787 1.00 92.06 79 ALA A C 1
ATOM 576 O O . ALA A 1 79 ? -6.253 1.446 20.731 1.00 92.06 79 ALA A O 1
ATOM 577 N N . ALA A 1 80 ? -6.413 1.089 18.514 1.00 93.25 80 ALA A N 1
ATOM 578 C CA . ALA A 1 80 ? -5.927 2.411 18.144 1.00 93.25 80 ALA A CA 1
ATOM 579 C C . ALA A 1 80 ? -6.852 3.513 18.682 1.00 93.25 80 ALA A C 1
ATOM 581 O O . ALA A 1 80 ? -8.085 3.403 18.632 1.00 93.25 80 ALA A O 1
ATOM 582 N N . SER A 1 81 ? -6.250 4.600 19.166 1.00 93.75 81 SER A N 1
ATOM 583 C CA . SER A 1 81 ? -6.992 5.793 19.568 1.00 93.75 81 SER A CA 1
ATOM 584 C C . SER A 1 81 ? -7.684 6.436 18.358 1.00 93.75 81 SER A C 1
ATOM 586 O O . SER A 1 81 ? -7.282 6.250 17.206 1.00 93.75 81 SER A O 1
ATOM 588 N N . ALA A 1 82 ? -8.731 7.228 18.604 1.00 94.12 82 ALA A N 1
ATOM 589 C CA . ALA A 1 82 ? -9.427 7.944 17.531 1.00 94.12 82 ALA A CA 1
ATOM 590 C C . ALA A 1 82 ? -8.497 8.913 16.778 1.00 94.12 82 ALA A C 1
ATOM 592 O O . ALA A 1 82 ? -8.601 9.031 15.561 1.00 94.12 82 ALA A O 1
ATOM 593 N N . GLN A 1 83 ? -7.565 9.550 17.491 1.00 94.44 83 GLN A N 1
ATOM 594 C CA . GLN A 1 83 ? -6.563 10.449 16.912 1.00 94.44 83 GLN A CA 1
ATOM 595 C C . GLN A 1 83 ? -5.590 9.694 15.998 1.00 94.44 83 GLN A C 1
ATOM 597 O O . GLN A 1 83 ? -5.333 10.145 14.890 1.00 94.44 83 GLN A O 1
ATOM 602 N N . CYS A 1 84 ? -5.129 8.513 16.418 1.00 94.94 84 CYS A N 1
ATOM 603 C CA . CYS A 1 84 ? -4.236 7.665 15.626 1.00 94.94 84 CYS A CA 1
ATOM 604 C C . CYS A 1 84 ? -4.899 7.151 14.336 1.00 94.94 84 CYS A C 1
ATOM 606 O O . CYS A 1 84 ? -4.295 7.135 13.263 1.00 94.94 84 CYS A O 1
ATOM 608 N N . LEU A 1 85 ? -6.185 6.792 14.410 1.00 96.00 85 LEU A N 1
ATOM 609 C CA . LEU A 1 85 ? -6.965 6.477 13.213 1.00 96.00 85 LEU A CA 1
ATOM 610 C C . LEU A 1 85 ? -7.118 7.708 12.307 1.00 96.00 85 LEU A C 1
ATOM 612 O O . LEU A 1 85 ? -6.982 7.594 11.094 1.00 96.00 85 LEU A O 1
ATOM 616 N N . GLN A 1 86 ? -7.393 8.881 12.878 1.00 95.12 86 GLN A N 1
ATOM 617 C CA . GLN A 1 86 ? -7.581 10.113 12.115 1.00 95.12 86 GLN A CA 1
ATOM 618 C C . GLN A 1 86 ? -6.303 10.556 11.389 1.00 95.12 86 GLN A C 1
ATOM 620 O O . GLN A 1 86 ? -6.388 10.950 10.226 1.00 95.12 86 GLN A O 1
ATOM 625 N N . SER A 1 87 ? -5.136 10.469 12.033 1.00 94.69 87 SER A N 1
ATOM 626 C CA . SER A 1 87 ? -3.849 10.771 11.395 1.00 94.69 87 SER A CA 1
ATOM 627 C C . SER A 1 87 ? -3.542 9.780 10.273 1.00 94.69 87 SER A C 1
ATOM 629 O O . SER A 1 87 ? -3.204 10.197 9.170 1.00 94.69 87 SER A O 1
ATOM 631 N N . THR A 1 88 ? -3.779 8.483 10.494 1.00 95.81 88 THR A N 1
ATOM 632 C CA . THR A 1 88 ? -3.636 7.455 9.448 1.00 95.81 88 THR A CA 1
ATOM 633 C C . THR A 1 88 ? -4.536 7.756 8.248 1.00 95.81 88 THR A C 1
ATOM 635 O O . THR A 1 88 ? -4.080 7.739 7.109 1.00 95.81 88 THR A O 1
ATOM 638 N N . VAL A 1 89 ? -5.817 8.061 8.480 1.00 95.56 89 VAL A N 1
ATOM 639 C CA . VAL A 1 89 ? -6.760 8.406 7.403 1.00 95.56 89 VAL A CA 1
ATOM 640 C C . VAL A 1 89 ? -6.285 9.641 6.647 1.00 95.56 89 VAL A C 1
ATOM 642 O O . VAL A 1 89 ? -6.358 9.658 5.421 1.00 95.56 89 VAL A O 1
ATOM 645 N N . ARG A 1 90 ? -5.775 10.654 7.353 1.00 94.81 90 ARG A N 1
ATOM 646 C CA . ARG A 1 90 ? -5.206 11.844 6.721 1.00 94.81 90 ARG A CA 1
ATOM 647 C C . ARG A 1 90 ? -4.029 11.485 5.817 1.00 94.81 90 ARG A C 1
ATOM 649 O O . ARG A 1 90 ? -4.056 11.886 4.663 1.00 94.81 90 ARG A O 1
ATOM 656 N N . ASN A 1 91 ? -3.091 10.660 6.279 1.00 94.06 91 ASN A N 1
ATOM 657 C CA . ASN A 1 91 ? -1.956 10.215 5.464 1.00 94.06 91 ASN A CA 1
ATOM 658 C C . ASN A 1 91 ? -2.418 9.473 4.200 1.00 94.06 91 ASN A C 1
ATOM 660 O O . ASN A 1 91 ? -1.959 9.774 3.103 1.00 94.06 91 ASN A O 1
ATOM 664 N N . LEU A 1 92 ? -3.403 8.574 4.317 1.00 94.69 92 LEU A N 1
ATOM 665 C CA . LEU A 1 92 ? -3.968 7.876 3.155 1.00 94.69 92 LEU A CA 1
ATOM 666 C C . LEU A 1 92 ? -4.640 8.841 2.160 1.00 94.69 92 LEU A C 1
ATOM 668 O O . LEU A 1 92 ? -4.559 8.636 0.949 1.00 94.69 92 LEU A O 1
ATOM 672 N N . GLN A 1 93 ? -5.300 9.894 2.651 1.00 93.81 93 GLN A N 1
ATOM 673 C CA . GLN A 1 93 ? -5.904 10.924 1.800 1.00 93.81 93 GLN A CA 1
ATOM 674 C C . GLN A 1 93 ? -4.861 11.853 1.170 1.00 93.81 93 GLN A C 1
ATOM 676 O O . GLN A 1 93 ? -5.018 12.239 0.013 1.00 93.81 93 GLN A O 1
ATOM 681 N N . ASP A 1 94 ? -3.795 12.184 1.890 1.00 93.56 94 ASP A N 1
ATOM 682 C CA . ASP A 1 94 ? -2.680 12.974 1.372 1.00 93.56 94 ASP A CA 1
ATOM 683 C C . ASP A 1 94 ? -1.936 12.179 0.282 1.00 93.56 94 ASP A C 1
ATOM 685 O O . ASP A 1 94 ? -1.653 12.709 -0.792 1.00 93.56 94 ASP A O 1
ATOM 689 N N . GLY A 1 95 ? -1.739 10.871 0.485 1.00 93.19 95 GLY A N 1
ATOM 690 C CA . GLY A 1 95 ? -1.262 9.944 -0.542 1.00 93.19 95 GLY A CA 1
ATOM 691 C C . GLY A 1 95 ? -2.167 9.932 -1.777 1.00 93.19 95 GLY A C 1
ATOM 692 O O . GLY A 1 95 ? -1.677 10.056 -2.899 1.00 93.19 95 GLY A O 1
ATOM 693 N N . LYS A 1 96 ? -3.494 9.888 -1.586 1.00 93.00 96 LYS A N 1
ATOM 694 C CA . LYS A 1 96 ? -4.469 10.009 -2.686 1.00 93.00 96 LYS A CA 1
ATOM 695 C C . LYS A 1 96 ? -4.305 11.303 -3.476 1.00 93.00 96 LYS A C 1
ATOM 697 O O . LYS A 1 96 ? -4.304 11.273 -4.704 1.00 93.00 96 LYS A O 1
ATOM 702 N N . GLN A 1 97 ? -4.152 12.433 -2.793 1.00 92.69 97 GLN A N 1
ATOM 703 C CA . GLN A 1 97 ? -3.923 13.726 -3.446 1.00 92.69 97 GLN A CA 1
ATOM 704 C C . GLN A 1 97 ? -2.589 13.768 -4.203 1.00 92.69 97 GLN A C 1
ATOM 706 O O . GLN A 1 97 ? -2.490 14.454 -5.216 1.00 92.69 97 GLN A O 1
ATOM 711 N N . ALA A 1 98 ? -1.596 13.000 -3.753 1.00 92.06 98 ALA A N 1
ATOM 712 C CA . ALA A 1 98 ? -0.318 12.816 -4.432 1.00 92.06 98 ALA A CA 1
ATOM 713 C C . ALA A 1 98 ? -0.354 11.780 -5.577 1.00 92.06 98 ALA A C 1
ATOM 715 O O . ALA A 1 98 ? 0.691 11.487 -6.148 1.00 92.06 98 ALA A O 1
ATOM 716 N N . GLY A 1 99 ? -1.523 11.225 -5.920 1.00 93.19 99 GLY A N 1
ATOM 717 C CA . GLY A 1 99 ? -1.687 10.268 -7.022 1.00 93.19 99 GLY A CA 1
ATOM 718 C C . GLY A 1 99 ? -1.570 8.792 -6.628 1.00 93.19 99 GLY A C 1
ATOM 719 O O . GLY A 1 99 ? -1.595 7.928 -7.501 1.00 93.19 99 GLY A O 1
ATOM 720 N N . PHE A 1 100 ? -1.479 8.480 -5.333 1.00 94.62 100 PHE A N 1
ATOM 721 C CA . PHE A 1 100 ? -1.407 7.104 -4.846 1.00 94.62 100 PHE A CA 1
ATOM 722 C C . PHE A 1 100 ? -2.797 6.530 -4.564 1.00 94.62 100 PHE A C 1
ATOM 724 O O . PHE A 1 100 ? -3.690 7.184 -4.030 1.00 94.62 100 PHE A O 1
ATOM 731 N N . ARG A 1 101 ? -2.977 5.244 -4.837 1.00 95.88 101 ARG A N 1
ATOM 732 C CA . ARG A 1 101 ? -4.146 4.470 -4.438 1.00 95.88 101 ARG A CA 1
ATOM 733 C C . ARG A 1 101 ? -3.799 3.593 -3.241 1.00 95.88 101 ARG A C 1
ATOM 735 O O . ARG A 1 101 ? -2.859 2.806 -3.297 1.00 95.88 101 ARG A O 1
ATOM 742 N N . ALA A 1 102 ? -4.589 3.689 -2.176 1.00 96.38 102 ALA A N 1
ATOM 743 C CA . ALA A 1 102 ? -4.498 2.790 -1.036 1.00 96.38 102 ALA A CA 1
ATOM 744 C C . ALA A 1 102 ? -5.169 1.461 -1.392 1.00 96.38 102 ALA A C 1
ATOM 746 O O . ALA A 1 102 ? -6.377 1.415 -1.644 1.00 96.38 102 ALA A O 1
ATOM 747 N N . VAL A 1 103 ? -4.395 0.383 -1.398 1.00 96.81 103 VAL A N 1
ATOM 748 C CA . VAL A 1 103 ? -4.854 -0.980 -1.685 1.00 96.81 103 VAL A CA 1
ATOM 749 C C . VAL A 1 103 ? -4.475 -1.922 -0.557 1.00 96.81 103 VAL A C 1
ATOM 751 O O . VAL A 1 103 ? -3.482 -1.697 0.128 1.00 96.81 103 VAL A O 1
ATOM 754 N N . TYR A 1 104 ? -5.254 -2.981 -0.357 1.00 96.56 104 TYR A N 1
ATOM 755 C CA . TYR A 1 104 ? -4.904 -4.048 0.575 1.00 96.56 104 TYR A CA 1
ATOM 756 C C . TYR A 1 104 ? -4.687 -5.359 -0.176 1.00 96.56 104 TYR A C 1
ATOM 758 O O . TYR A 1 104 ? -5.305 -5.618 -1.210 1.00 96.56 104 TYR A O 1
ATOM 766 N N . GLY A 1 105 ? -3.781 -6.181 0.340 1.00 96.62 105 GLY A N 1
ATOM 767 C CA . GLY A 1 105 ? -3.353 -7.390 -0.350 1.00 96.62 105 GLY A CA 1
ATOM 768 C C . GLY A 1 105 ? -2.288 -8.174 0.400 1.00 96.62 105 GLY A C 1
ATOM 769 O O . GLY A 1 105 ? -2.023 -7.935 1.583 1.00 96.62 105 GLY A O 1
ATOM 770 N N . GLU A 1 106 ? -1.689 -9.126 -0.305 1.00 96.69 106 GLU A N 1
ATOM 771 C CA . GLU A 1 106 ? -0.664 -10.029 0.208 1.00 96.69 106 GLU A CA 1
ATOM 772 C C . GLU A 1 106 ? 0.659 -9.850 -0.542 1.00 96.69 106 GLU A C 1
ATOM 774 O O . GLU A 1 106 ? 0.734 -9.934 -1.768 1.00 96.69 106 GLU A O 1
ATOM 779 N N . LEU A 1 107 ? 1.727 -9.660 0.226 1.00 94.19 107 LEU A N 1
ATOM 780 C CA . LEU A 1 107 ? 3.101 -9.772 -0.225 1.00 94.19 107 LEU A CA 1
ATOM 781 C C . LEU A 1 107 ? 3.613 -11.184 0.054 1.00 94.19 107 LEU A C 1
ATOM 783 O O . LEU A 1 107 ? 3.702 -11.614 1.208 1.00 94.19 107 LEU A O 1
ATOM 787 N N . ARG A 1 108 ? 4.022 -11.889 -0.999 1.00 90.06 108 ARG A N 1
ATOM 788 C CA . ARG A 1 108 ? 4.677 -13.196 -0.878 1.00 90.06 108 ARG A CA 1
ATOM 789 C C . ARG A 1 108 ? 6.190 -13.064 -0.805 1.00 90.06 108 ARG A C 1
ATOM 791 O O . ARG A 1 108 ? 6.775 -12.093 -1.271 1.00 90.06 108 ARG A O 1
ATOM 798 N N . ALA A 1 109 ? 6.828 -14.084 -0.239 1.00 86.56 109 ALA A N 1
ATOM 799 C CA . ALA A 1 109 ? 8.278 -14.194 -0.277 1.00 86.56 109 ALA A CA 1
ATOM 800 C C . ALA A 1 109 ? 8.782 -14.251 -1.725 1.00 86.56 109 ALA A C 1
ATOM 802 O O . ALA A 1 109 ? 8.213 -14.960 -2.556 1.00 86.56 109 ALA A O 1
ATOM 803 N N . GLY A 1 110 ? 9.875 -13.536 -1.986 1.00 81.06 110 GLY A N 1
ATOM 804 C CA . GLY A 1 110 ? 10.521 -13.490 -3.293 1.00 81.06 110 GLY A CA 1
ATOM 805 C C . GLY A 1 110 ? 10.709 -12.061 -3.780 1.00 81.06 110 GLY A C 1
ATOM 806 O O . GLY A 1 110 ? 9.853 -11.529 -4.486 1.00 81.06 110 GLY A O 1
ATOM 807 N N . GLY A 1 111 ? 11.850 -11.472 -3.419 1.00 84.31 111 GLY A N 1
ATOM 808 C CA . GLY A 1 111 ? 12.338 -10.255 -4.052 1.00 84.31 111 GLY A CA 1
ATOM 809 C C . GLY A 1 111 ? 12.703 -10.514 -5.514 1.00 84.31 111 GLY A C 1
ATOM 810 O O . GLY A 1 111 ? 13.117 -11.612 -5.894 1.00 84.31 111 GLY A O 1
ATOM 811 N N . ILE A 1 112 ? 12.522 -9.499 -6.345 1.00 86.88 112 ILE A N 1
ATOM 812 C CA . ILE A 1 112 ? 12.870 -9.502 -7.761 1.00 86.88 112 ILE A CA 1
ATOM 813 C C . ILE A 1 112 ? 13.906 -8.400 -7.937 1.00 86.88 112 ILE A C 1
ATOM 815 O O . ILE A 1 112 ? 13.587 -7.233 -7.740 1.00 86.88 112 ILE A O 1
ATOM 819 N N . ALA A 1 113 ? 15.141 -8.752 -8.286 1.00 86.81 113 ALA A N 1
ATOM 820 C CA . ALA A 1 113 ? 16.099 -7.743 -8.725 1.00 86.81 113 ALA A CA 1
ATOM 821 C C . ALA A 1 113 ? 15.531 -7.056 -9.971 1.00 86.81 113 ALA A C 1
ATOM 823 O O . ALA A 1 113 ? 15.074 -7.741 -10.890 1.00 86.81 113 ALA A O 1
ATOM 824 N N . MET A 1 114 ? 15.518 -5.728 -9.973 1.00 85.00 114 MET A N 1
ATOM 825 C CA . MET A 1 114 ? 14.996 -4.948 -11.084 1.00 85.00 114 MET A CA 1
ATOM 826 C C . MET A 1 114 ? 16.048 -3.958 -11.556 1.00 85.00 114 MET A C 1
ATOM 828 O O . MET A 1 114 ? 16.721 -3.331 -10.744 1.00 85.00 114 MET A O 1
ATOM 832 N N . ASP A 1 115 ? 16.155 -3.828 -12.867 1.00 84.31 115 ASP A N 1
ATOM 833 C CA . ASP A 1 115 ? 16.885 -2.772 -13.547 1.00 84.31 115 ASP A CA 1
ATOM 834 C C . ASP A 1 115 ? 15.934 -2.228 -14.616 1.00 84.31 115 ASP A C 1
ATOM 836 O O . ASP A 1 115 ? 15.349 -3.004 -15.372 1.00 84.31 115 ASP A O 1
ATOM 840 N N . ASP A 1 116 ? 15.689 -0.921 -14.609 1.00 76.94 116 ASP A N 1
ATOM 841 C CA . ASP A 1 116 ? 14.873 -0.244 -15.624 1.00 76.94 116 ASP A CA 1
ATOM 842 C C . ASP A 1 116 ? 15.731 0.418 -16.724 1.00 76.94 116 ASP A C 1
ATOM 844 O O . ASP A 1 116 ? 15.235 1.222 -17.520 1.00 76.94 116 ASP A O 1
ATOM 848 N N . GLY A 1 117 ? 17.033 0.108 -16.744 1.00 77.38 117 GLY A N 1
ATOM 849 C CA . GLY A 1 117 ? 18.051 0.675 -17.625 1.00 77.38 117 GLY A CA 1
ATOM 850 C C . GLY A 1 117 ? 18.647 1.996 -17.128 1.00 77.38 117 GLY A C 1
ATOM 851 O O . GLY A 1 117 ? 19.599 2.499 -17.728 1.00 77.38 117 GLY A O 1
ATOM 852 N N . ILE A 1 118 ? 18.099 2.579 -16.057 1.00 78.75 118 ILE A N 1
ATOM 853 C CA . ILE A 1 118 ? 18.578 3.820 -15.427 1.00 78.75 118 ILE A CA 1
ATOM 854 C C . ILE A 1 118 ? 18.843 3.600 -13.932 1.00 78.75 118 ILE A C 1
ATOM 856 O O . ILE A 1 118 ? 19.762 4.197 -13.373 1.00 78.75 118 ILE A O 1
ATOM 860 N N . THR A 1 119 ? 18.028 2.793 -13.257 1.00 79.19 119 THR A N 1
ATOM 861 C CA . THR A 1 119 ? 18.071 2.570 -11.811 1.00 79.19 119 THR A CA 1
ATOM 862 C C . THR A 1 119 ? 17.964 1.084 -11.494 1.00 79.19 119 THR A C 1
ATOM 864 O O . THR A 1 119 ? 16.941 0.449 -11.745 1.00 79.19 119 THR A O 1
ATOM 867 N N . GLU A 1 120 ? 19.010 0.552 -10.862 1.00 83.94 120 GLU A N 1
ATOM 868 C CA . GLU A 1 120 ? 18.966 -0.759 -10.219 1.00 83.94 120 GLU A CA 1
ATOM 869 C C . GLU A 1 120 ? 18.196 -0.664 -8.891 1.00 83.94 120 GLU A C 1
ATOM 871 O O . GLU A 1 120 ? 18.390 0.260 -8.098 1.00 83.94 120 GLU A O 1
ATOM 876 N N . GLY A 1 121 ? 17.334 -1.636 -8.613 1.00 84.44 121 GLY A N 1
ATOM 877 C CA . GLY A 1 121 ? 16.539 -1.684 -7.393 1.00 84.44 121 GLY A CA 1
ATOM 878 C C . GLY A 1 121 ? 15.924 -3.054 -7.135 1.00 84.44 121 GLY A C 1
ATOM 879 O O . GLY A 1 121 ? 16.346 -4.077 -7.678 1.00 84.44 121 GLY A O 1
ATOM 880 N N . SER A 1 122 ? 14.911 -3.073 -6.271 1.00 87.81 122 SER A N 1
ATOM 881 C CA . SER A 1 122 ? 14.245 -4.308 -5.859 1.00 87.81 122 SER A CA 1
ATOM 882 C C . SER A 1 122 ? 12.741 -4.199 -6.052 1.00 87.81 122 SER A C 1
ATOM 884 O O . SER A 1 122 ? 12.132 -3.175 -5.765 1.00 87.81 122 SER A O 1
ATOM 886 N N . ALA A 1 123 ? 12.124 -5.277 -6.504 1.00 90.25 123 ALA A N 1
ATOM 887 C CA . ALA A 1 123 ? 10.687 -5.409 -6.645 1.00 90.25 123 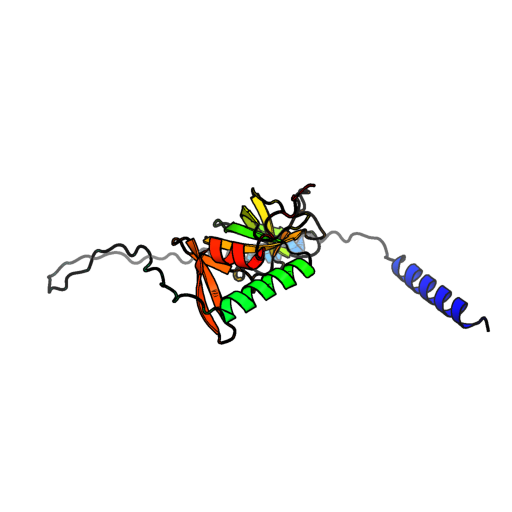ALA A CA 1
ATOM 888 C C . ALA A 1 123 ? 10.137 -6.563 -5.832 1.00 90.25 123 ALA A C 1
ATOM 890 O O . ALA A 1 123 ? 10.855 -7.466 -5.404 1.00 90.25 123 ALA A O 1
ATOM 891 N N . PHE A 1 124 ? 8.819 -6.585 -5.746 1.00 92.38 124 PHE A N 1
ATOM 892 C CA . PHE A 1 124 ? 8.057 -7.743 -5.337 1.00 92.38 124 PHE A CA 1
ATOM 893 C C . PHE A 1 124 ? 6.733 -7.809 -6.086 1.00 92.38 124 PHE A C 1
ATOM 895 O O . PHE A 1 124 ? 6.300 -6.859 -6.737 1.00 92.38 124 PHE A O 1
ATOM 902 N N . ARG A 1 125 ? 6.077 -8.963 -5.983 1.00 94.00 125 ARG A N 1
ATOM 903 C CA . ARG A 1 125 ? 4.692 -9.119 -6.423 1.00 94.00 125 ARG A CA 1
ATOM 904 C C . ARG A 1 125 ? 3.767 -8.909 -5.241 1.00 94.00 125 ARG A C 1
ATOM 906 O O . ARG A 1 125 ? 3.935 -9.557 -4.207 1.00 94.00 125 ARG A O 1
ATOM 913 N N . PHE A 1 126 ? 2.805 -8.020 -5.422 1.00 96.19 126 PHE A N 1
ATOM 914 C CA . PHE A 1 126 ? 1.750 -7.763 -4.463 1.00 96.19 126 PHE A CA 1
ATOM 915 C C . PHE A 1 126 ? 0.421 -8.242 -5.037 1.00 96.19 126 PHE A C 1
ATOM 917 O O . PHE A 1 126 ? -0.011 -7.776 -6.089 1.00 96.19 126 PHE A O 1
ATOM 924 N N . GLU A 1 127 ? -0.212 -9.199 -4.368 1.00 97.50 127 GLU A N 1
ATOM 925 C CA . GLU A 1 127 ? -1.520 -9.720 -4.758 1.00 97.50 127 GLU A CA 1
ATOM 926 C C . GLU A 1 127 ? -2.606 -8.846 -4.130 1.00 97.50 127 GLU A C 1
ATOM 928 O O . GLU A 1 127 ? -2.900 -8.959 -2.938 1.00 97.50 127 GLU A O 1
ATOM 933 N N . ILE A 1 128 ? -3.171 -7.940 -4.925 1.00 97.69 128 ILE A N 1
ATOM 934 C CA . ILE A 1 128 ? -4.197 -6.993 -4.492 1.00 97.69 128 ILE A CA 1
ATOM 935 C C . ILE A 1 128 ? -5.541 -7.718 -4.365 1.00 97.69 128 ILE A C 1
ATOM 937 O O . ILE A 1 128 ? -5.974 -8.415 -5.285 1.00 97.69 128 ILE A O 1
ATOM 941 N N . ASP A 1 129 ? -6.223 -7.490 -3.245 1.00 96.25 129 ASP A N 1
ATOM 942 C CA . ASP A 1 129 ? -7.548 -8.042 -2.916 1.00 96.25 129 ASP A CA 1
ATOM 943 C C . ASP A 1 129 ? -8.601 -6.937 -2.684 1.00 96.25 129 ASP A C 1
ATOM 945 O O . ASP A 1 129 ? -9.759 -7.183 -2.346 1.00 96.25 129 ASP A O 1
ATOM 949 N N . GLY A 1 130 ? -8.214 -5.676 -2.865 1.00 95.25 130 GLY A N 1
ATOM 950 C CA . GLY A 1 130 ? -9.147 -4.561 -2.881 1.00 95.25 130 GLY A CA 1
ATOM 951 C C . GLY A 1 130 ? -8.477 -3.208 -2.723 1.00 95.25 130 GLY A C 1
ATOM 952 O O . GLY A 1 130 ? -7.283 -3.089 -2.445 1.00 95.25 130 GLY A O 1
ATOM 953 N N . ALA A 1 131 ? -9.288 -2.166 -2.867 1.00 94.81 131 ALA A N 1
ATOM 954 C CA . ALA A 1 131 ? -8.873 -0.785 -2.689 1.00 94.81 131 ALA A CA 1
ATOM 955 C C . ALA A 1 131 ? -9.633 -0.122 -1.536 1.00 94.81 131 ALA A C 1
ATOM 957 O O . ALA A 1 131 ? -10.823 -0.373 -1.337 1.00 94.81 131 ALA A O 1
ATOM 958 N N . LEU A 1 132 ? -8.936 0.726 -0.782 1.00 93.38 132 LEU A N 1
ATOM 959 C CA . LEU A 1 132 ? -9.510 1.594 0.248 1.00 93.38 132 LEU A CA 1
ATOM 960 C C . LEU A 1 132 ? -9.824 2.990 -0.291 1.00 93.38 132 LEU A C 1
ATOM 962 O O . LEU A 1 132 ? -10.752 3.632 0.192 1.00 93.38 132 LEU A O 1
ATOM 966 N N . THR A 1 133 ? -9.069 3.449 -1.290 1.00 91.25 133 THR A N 1
ATOM 967 C CA . THR A 1 133 ? -9.341 4.697 -2.006 1.00 91.25 133 THR A CA 1
ATOM 968 C C . THR A 1 133 ? -9.587 4.443 -3.489 1.00 91.25 133 THR A C 1
ATOM 970 O O . THR A 1 133 ? -9.093 3.478 -4.086 1.00 91.25 133 THR A O 1
ATOM 973 N N . ASP A 1 134 ? -10.364 5.333 -4.099 1.00 85.94 134 ASP A N 1
ATOM 974 C CA . ASP A 1 134 ? -10.455 5.425 -5.554 1.00 85.94 134 ASP A CA 1
ATOM 975 C C . ASP A 1 134 ? -9.146 5.974 -6.126 1.00 85.94 134 ASP A C 1
ATOM 977 O O . ASP A 1 134 ? -8.493 6.812 -5.499 1.00 85.94 134 ASP A O 1
ATOM 981 N N . GLY A 1 135 ? -8.794 5.520 -7.324 1.00 78.50 135 GLY A N 1
ATOM 982 C CA . GLY A 1 135 ? -7.619 5.972 -8.053 1.00 78.50 135 GLY A CA 1
ATOM 983 C C . GLY A 1 135 ? -7.523 5.278 -9.404 1.00 78.50 135 GLY A C 1
ATOM 984 O O . GLY A 1 135 ? -7.952 4.128 -9.546 1.00 78.50 135 GLY A O 1
ATOM 985 N N . ASP A 1 136 ? -6.957 5.989 -10.371 1.00 80.94 136 ASP A N 1
ATOM 986 C CA . ASP A 1 136 ? -6.713 5.480 -11.716 1.00 80.94 136 ASP A CA 1
ATOM 987 C C . ASP A 1 136 ? -5.344 4.778 -11.789 1.00 80.94 136 ASP A C 1
ATOM 989 O O . ASP A 1 136 ? -4.475 4.971 -10.939 1.00 80.94 136 ASP A O 1
ATOM 993 N N . GLY A 1 137 ? -5.152 3.911 -12.785 1.00 86.94 137 GLY A N 1
ATOM 994 C CA . GLY A 1 137 ? -3.868 3.248 -13.066 1.00 86.94 137 GLY A CA 1
ATOM 995 C C . GLY A 1 137 ? -3.532 2.038 -12.182 1.00 86.94 137 GLY A C 1
ATOM 996 O O . GLY A 1 137 ? -3.001 1.051 -12.687 1.00 86.94 137 GLY A O 1
ATOM 997 N N . VAL A 1 138 ? -3.892 2.049 -10.895 1.00 93.50 138 VAL A N 1
ATOM 998 C CA . VAL A 1 138 ? -3.686 0.902 -9.987 1.00 93.50 138 VAL A CA 1
ATOM 999 C C . VAL A 1 138 ? -4.907 -0.022 -10.008 1.00 93.50 138 VAL A C 1
ATOM 1001 O O . VAL A 1 138 ? -6.013 0.449 -9.725 1.00 93.50 138 VAL A O 1
ATOM 1004 N N . PRO A 1 139 ? -4.763 -1.330 -10.294 1.00 93.69 139 PRO A N 1
ATOM 1005 C CA . PRO A 1 139 ? -5.892 -2.254 -10.296 1.00 93.69 139 PRO A CA 1
ATOM 1006 C C . PRO A 1 139 ? -6.449 -2.470 -8.881 1.00 93.69 139 PRO A C 1
ATOM 1008 O O . PRO A 1 139 ? -5.723 -2.440 -7.893 1.00 93.69 139 PRO A O 1
ATOM 1011 N N . SER A 1 140 ? -7.755 -2.722 -8.774 1.00 94.75 140 SER A N 1
ATOM 1012 C CA . SER A 1 140 ? -8.402 -3.039 -7.492 1.00 94.75 140 SER A CA 1
ATOM 1013 C C . SER A 1 140 ? -8.261 -4.505 -7.081 1.00 94.75 140 SER A C 1
ATOM 1015 O O . SER A 1 140 ? -8.674 -4.853 -5.982 1.00 94.75 140 SER A O 1
ATOM 1017 N N . SER A 1 141 ? -7.740 -5.369 -7.954 1.00 96.75 141 SER A N 1
ATOM 1018 C CA . SER A 1 141 ? -7.491 -6.782 -7.662 1.00 96.75 141 SER A CA 1
ATOM 1019 C C . SER A 1 141 ? -6.452 -7.368 -8.619 1.00 96.75 141 SER A C 1
ATOM 1021 O O . SER A 1 141 ? -6.280 -6.858 -9.729 1.00 96.75 141 SER A O 1
ATOM 1023 N N . GLY A 1 142 ? -5.803 -8.453 -8.203 1.00 96.12 142 GLY A N 1
ATOM 1024 C CA . GLY A 1 142 ? -4.816 -9.183 -8.997 1.00 96.12 142 GLY A CA 1
ATOM 1025 C C . GLY A 1 142 ? -3.369 -8.810 -8.673 1.00 96.12 142 GLY A C 1
ATOM 1026 O O . GLY A 1 142 ? -3.091 -8.031 -7.765 1.00 96.12 142 GLY A O 1
ATOM 1027 N N . SER A 1 143 ? -2.439 -9.400 -9.420 1.00 94.81 143 SER A N 1
ATOM 1028 C CA . SER A 1 143 ? -1.003 -9.256 -9.171 1.00 94.81 143 SER A CA 1
ATOM 1029 C C . SER A 1 143 ? -0.469 -7.927 -9.712 1.00 94.81 143 SER A C 1
ATOM 1031 O O . SER A 1 143 ? -0.614 -7.633 -10.901 1.00 94.81 143 SER A O 1
ATOM 1033 N N . ALA A 1 144 ? 0.191 -7.150 -8.856 1.00 94.44 144 ALA A N 1
ATOM 1034 C CA . ALA A 1 144 ? 0.921 -5.937 -9.206 1.00 94.44 144 ALA A CA 1
ATOM 1035 C C . ALA A 1 144 ? 2.428 -6.146 -9.005 1.00 94.44 144 ALA A C 1
ATOM 1037 O O . ALA A 1 144 ? 2.862 -6.684 -7.983 1.00 94.44 144 ALA A O 1
ATOM 1038 N N . LEU A 1 145 ? 3.235 -5.727 -9.986 1.00 94.00 145 LEU A N 1
ATOM 1039 C CA . LEU A 1 145 ? 4.688 -5.682 -9.844 1.00 94.00 145 LEU A CA 1
ATOM 1040 C C . LEU A 1 145 ? 5.070 -4.343 -9.214 1.00 94.00 145 LEU A C 1
ATOM 1042 O O . LEU A 1 145 ? 4.996 -3.298 -9.859 1.00 94.00 145 LEU A O 1
ATOM 1046 N N . THR A 1 146 ? 5.452 -4.394 -7.945 1.00 92.94 146 THR A N 1
ATOM 1047 C CA . THR A 1 146 ? 5.715 -3.217 -7.127 1.00 92.94 146 THR A CA 1
ATOM 1048 C C . THR A 1 146 ? 7.217 -3.050 -6.929 1.00 92.94 146 THR A C 1
ATOM 1050 O O . THR A 1 146 ? 7.903 -3.992 -6.541 1.00 92.94 146 THR A O 1
ATOM 1053 N N . TRP A 1 147 ? 7.729 -1.859 -7.209 1.00 88.81 147 TRP A N 1
ATOM 1054 C CA . TRP A 1 147 ? 9.140 -1.504 -7.233 1.00 88.81 147 TRP A CA 1
ATOM 1055 C C . TRP A 1 147 ? 9.504 -0.567 -6.079 1.00 88.81 147 TRP A C 1
ATOM 1057 O O . TRP A 1 147 ? 8.747 0.341 -5.738 1.00 88.81 147 TRP A O 1
ATOM 1067 N N . TYR A 1 148 ? 10.694 -0.774 -5.514 1.00 83.75 148 TYR A N 1
ATOM 1068 C CA . TYR A 1 148 ? 11.385 0.168 -4.647 1.00 83.75 148 TYR A CA 1
ATOM 1069 C C . TYR A 1 148 ? 12.822 0.378 -5.156 1.00 83.75 148 TYR A C 1
ATOM 1071 O O . TYR A 1 148 ? 13.590 -0.591 -5.214 1.00 83.75 148 TYR A O 1
ATOM 1079 N N . PRO A 1 149 ? 13.233 1.610 -5.503 1.00 72.56 149 PRO A N 1
ATOM 1080 C CA . PRO A 1 149 ? 14.554 1.903 -6.074 1.00 72.56 149 PRO A CA 1
ATOM 1081 C C . PRO A 1 149 ? 15.712 1.849 -5.054 1.00 72.56 149 PRO A C 1
ATOM 1083 O O . PRO A 1 149 ? 16.703 2.560 -5.186 1.00 72.56 149 PRO A O 1
ATOM 1086 N N . VAL A 1 150 ? 15.611 1.014 -4.016 1.00 73.44 150 VAL A N 1
ATOM 1087 C CA . VAL A 1 150 ? 16.681 0.778 -3.032 1.00 73.44 150 VAL A CA 1
ATOM 1088 C C . VAL A 1 150 ? 16.882 -0.722 -2.777 1.00 73.44 150 VAL A C 1
ATOM 1090 O O . VAL A 1 150 ? 16.252 -1.582 -3.401 1.00 73.44 150 VAL A O 1
ATOM 1093 N N . SER A 1 151 ? 17.796 -1.055 -1.859 1.00 68.19 151 SER A N 1
ATOM 1094 C CA . SER A 1 151 ? 18.163 -2.441 -1.564 1.00 68.19 151 SER A CA 1
ATOM 1095 C C . SER A 1 151 ? 17.015 -3.270 -0.981 1.00 68.19 151 SER A C 1
ATOM 1097 O O . SER A 1 151 ? 16.211 -2.790 -0.180 1.00 68.19 151 SER A O 1
ATOM 1099 N N . GLU A 1 152 ? 17.040 -4.568 -1.298 1.00 69.69 152 GLU A N 1
ATOM 1100 C CA . GLU A 1 152 ? 16.083 -5.597 -0.864 1.00 69.69 152 GLU A CA 1
ATOM 1101 C C . GLU A 1 152 ? 15.835 -5.609 0.655 1.00 69.69 152 GLU A C 1
ATOM 1103 O O . GLU A 1 152 ? 14.744 -5.924 1.117 1.00 69.69 152 GLU A O 1
ATOM 1108 N N . THR A 1 153 ? 16.829 -5.207 1.451 1.00 71.81 153 THR A N 1
ATOM 1109 C CA . THR A 1 153 ? 16.740 -5.146 2.919 1.00 71.81 153 THR A CA 1
ATOM 1110 C C . THR A 1 153 ? 15.688 -4.172 3.446 1.00 71.81 153 THR A C 1
ATOM 1112 O O . THR A 1 153 ? 15.338 -4.260 4.620 1.00 71.81 153 THR A O 1
ATOM 1115 N N . HIS A 1 154 ? 15.211 -3.247 2.613 1.00 70.31 154 HIS A N 1
ATOM 1116 C CA . HIS A 1 154 ? 14.171 -2.282 2.967 1.00 70.31 154 HIS A CA 1
ATOM 1117 C C . HIS A 1 154 ? 12.782 -2.690 2.463 1.00 70.31 1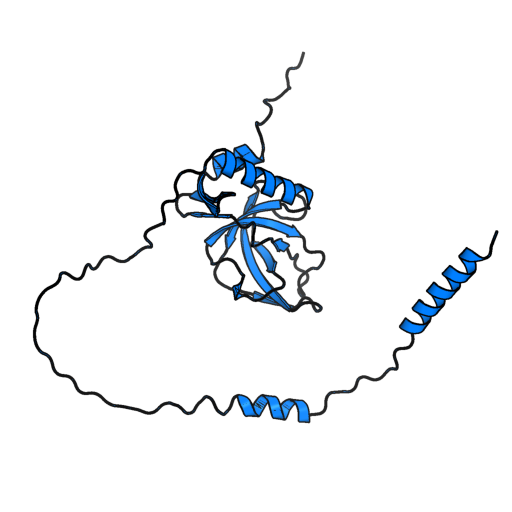54 HIS A C 1
ATOM 1119 O O . HIS A 1 154 ? 11.816 -1.964 2.687 1.00 70.31 154 HIS A O 1
ATOM 1125 N N . LEU A 1 155 ? 12.661 -3.838 1.785 1.00 76.94 155 LEU A N 1
ATOM 1126 C CA . LEU A 1 155 ? 11.357 -4.348 1.389 1.00 76.94 155 LEU A CA 1
ATOM 1127 C C . LEU A 1 155 ? 10.567 -4.812 2.622 1.00 76.94 155 LEU A C 1
ATOM 1129 O O . LEU A 1 155 ? 11.151 -5.370 3.561 1.00 76.94 155 LEU A O 1
ATOM 1133 N N . PRO A 1 156 ? 9.232 -4.642 2.621 1.00 82.88 156 PRO A N 1
ATOM 1134 C CA . PRO A 1 156 ? 8.388 -5.245 3.638 1.00 82.88 156 PRO A CA 1
ATOM 1135 C C . PRO A 1 156 ? 8.608 -6.761 3.686 1.00 82.88 156 PRO A C 1
ATOM 1137 O O . PRO A 1 156 ? 8.877 -7.415 2.675 1.00 82.88 156 PRO A O 1
ATOM 1140 N N . ARG A 1 157 ? 8.496 -7.343 4.882 1.00 89.38 157 ARG A N 1
ATOM 1141 C CA . ARG A 1 157 ? 8.523 -8.803 5.021 1.00 89.38 157 ARG A CA 1
ATOM 1142 C C . ARG A 1 157 ? 7.284 -9.409 4.346 1.00 89.38 157 ARG A C 1
ATOM 1144 O O . ARG A 1 157 ? 6.275 -8.729 4.211 1.00 89.38 157 ARG A O 1
ATOM 1151 N N . PRO A 1 158 ? 7.312 -10.692 3.962 1.00 92.00 158 PRO A N 1
ATOM 1152 C CA . PRO A 1 158 ? 6.112 -11.370 3.483 1.00 92.00 158 PRO A CA 1
ATOM 1153 C C . PRO A 1 158 ? 4.977 -11.290 4.509 1.00 92.00 158 PRO A C 1
ATOM 1155 O O . PRO A 1 158 ? 5.206 -11.498 5.703 1.00 92.00 158 PRO A O 1
ATOM 1158 N N . GLY A 1 159 ? 3.763 -11.000 4.048 1.00 94.69 159 GLY A N 1
ATOM 1159 C CA . GLY A 1 159 ? 2.616 -10.749 4.914 1.00 94.69 159 GLY A CA 1
ATOM 1160 C C . GLY A 1 159 ? 1.494 -9.993 4.213 1.00 94.69 159 GLY A C 1
ATOM 1161 O O . GLY A 1 159 ? 1.534 -9.759 3.007 1.00 94.69 159 GLY A O 1
ATOM 1162 N N . ARG A 1 160 ? 0.473 -9.610 4.979 1.00 96.31 160 ARG A N 1
ATOM 1163 C CA . ARG A 1 160 ? -0.654 -8.819 4.480 1.00 96.31 160 ARG A CA 1
ATOM 1164 C C . ARG A 1 160 ? -0.446 -7.352 4.832 1.00 96.31 160 ARG A C 1
ATOM 1166 O O . ARG A 1 160 ? 0.005 -7.047 5.935 1.00 96.31 160 ARG A O 1
ATOM 1173 N N . TYR A 1 161 ? -0.787 -6.460 3.909 1.00 96.69 161 TYR A N 1
ATOM 1174 C CA . TYR A 1 161 ? -0.527 -5.028 4.050 1.00 96.69 161 TYR A CA 1
ATOM 1175 C C . TYR A 1 161 ? -1.642 -4.186 3.442 1.00 96.69 161 TYR A C 1
ATOM 1177 O O . TYR A 1 161 ? -2.324 -4.622 2.512 1.00 96.69 161 TYR A O 1
ATOM 1185 N N . VAL A 1 162 ? -1.772 -2.957 3.938 1.00 96.94 162 VAL A N 1
ATOM 1186 C CA . VAL A 1 162 ? -2.266 -1.820 3.159 1.00 96.94 162 VAL A CA 1
ATOM 1187 C C . VAL A 1 162 ? -1.051 -1.089 2.600 1.00 96.94 162 VAL A C 1
ATOM 1189 O O . VAL A 1 162 ? -0.170 -0.698 3.365 1.00 96.94 162 VAL A O 1
ATOM 1192 N N . LEU A 1 163 ? -1.003 -0.909 1.282 1.00 95.81 163 LEU A N 1
ATOM 1193 C CA . LEU A 1 163 ? 0.047 -0.170 0.585 1.00 95.81 163 LEU A CA 1
ATOM 1194 C C . LEU A 1 163 ? -0.557 1.020 -0.160 1.00 95.81 163 LEU A C 1
ATOM 1196 O O . LEU A 1 163 ? -1.658 0.930 -0.704 1.00 95.81 163 LEU A O 1
ATOM 1200 N N . LEU A 1 164 ? 0.193 2.115 -0.222 1.00 95.19 164 LEU A N 1
ATOM 1201 C CA . LEU A 1 164 ? -0.048 3.203 -1.162 1.00 95.19 164 LEU A CA 1
ATOM 1202 C C . LEU A 1 164 ? 0.741 2.913 -2.434 1.00 95.19 164 LEU A C 1
ATOM 1204 O O . LEU A 1 164 ? 1.969 2.903 -2.389 1.00 95.19 164 LEU A O 1
ATOM 1208 N N . LEU A 1 165 ? 0.039 2.664 -3.538 1.00 95.75 165 LEU A N 1
ATOM 1209 C CA . LEU A 1 165 ? 0.640 2.385 -4.841 1.00 95.75 165 LEU A CA 1
ATOM 1210 C C . LEU A 1 165 ? 0.353 3.518 -5.822 1.00 95.75 165 LEU A C 1
ATOM 1212 O O . LEU A 1 165 ? -0.772 4.002 -5.876 1.00 95.75 165 LEU A O 1
ATOM 1216 N N . ALA A 1 166 ? 1.326 3.887 -6.641 1.00 95.00 166 ALA A N 1
ATOM 1217 C CA . ALA A 1 166 ? 1.114 4.722 -7.821 1.00 95.00 166 ALA A CA 1
ATOM 1218 C C . ALA A 1 166 ? 1.721 4.025 -9.037 1.00 95.00 166 ALA A C 1
ATOM 1220 O O . ALA A 1 166 ? 2.655 3.234 -8.900 1.00 95.00 166 ALA A O 1
ATOM 1221 N N . GLN A 1 167 ? 1.175 4.268 -10.228 1.00 93.12 167 GLN A N 1
ATOM 1222 C CA . GLN A 1 167 ? 1.805 3.769 -11.446 1.00 93.12 167 GLN A CA 1
ATOM 1223 C C . GLN A 1 167 ? 3.123 4.518 -11.648 1.00 93.12 167 GLN A C 1
ATOM 1225 O O . GLN A 1 167 ? 3.129 5.744 -11.719 1.00 93.12 167 GLN A O 1
ATOM 1230 N N . ALA A 1 168 ? 4.225 3.779 -11.740 1.00 89.62 168 ALA A N 1
ATOM 1231 C CA . ALA A 1 168 ? 5.515 4.369 -12.051 1.00 89.62 168 ALA A CA 1
ATOM 1232 C C . ALA A 1 168 ? 5.497 4.922 -13.484 1.00 89.62 168 ALA A C 1
ATOM 1234 O O . ALA A 1 168 ? 4.829 4.381 -14.369 1.00 89.62 168 ALA A O 1
ATOM 1235 N N . GLU A 1 169 ? 6.278 5.971 -13.737 1.00 87.06 169 GLU A N 1
ATOM 1236 C CA . GLU A 1 169 ? 6.356 6.606 -15.062 1.00 87.06 169 GLU A CA 1
ATOM 1237 C C . GLU A 1 169 ? 6.860 5.655 -16.159 1.00 87.06 169 GLU A C 1
ATOM 1239 O O . GLU A 1 169 ? 6.634 5.885 -17.348 1.00 87.06 169 GLU A O 1
ATOM 1244 N N . ARG A 1 170 ? 7.561 4.586 -15.766 1.00 84.19 170 ARG A N 1
ATOM 1245 C CA . ARG A 1 170 ? 8.241 3.657 -16.666 1.00 84.19 170 ARG A CA 1
ATOM 1246 C C . ARG A 1 170 ? 7.760 2.221 -16.440 1.00 84.19 170 ARG A C 1
ATOM 1248 O O . ARG A 1 170 ? 7.539 1.827 -15.295 1.00 84.19 170 ARG A O 1
ATOM 1255 N N . PRO A 1 171 ? 7.584 1.430 -17.512 1.00 85.69 171 PRO A N 1
ATOM 1256 C CA . PRO A 1 171 ? 7.291 0.009 -17.387 1.00 85.69 171 PRO A CA 1
ATOM 1257 C C . PRO A 1 171 ? 8.555 -0.781 -17.017 1.00 85.69 171 PRO A C 1
ATOM 1259 O O . PRO A 1 171 ? 9.671 -0.271 -17.089 1.00 85.69 171 PRO A O 1
ATOM 1262 N N . ALA A 1 172 ? 8.374 -2.054 -16.677 1.00 84.88 172 ALA A N 1
ATOM 1263 C CA . ALA A 1 172 ? 9.469 -3.013 -16.595 1.00 84.88 172 ALA A CA 1
ATOM 1264 C C . ALA A 1 172 ? 10.076 -3.254 -17.989 1.00 84.88 172 ALA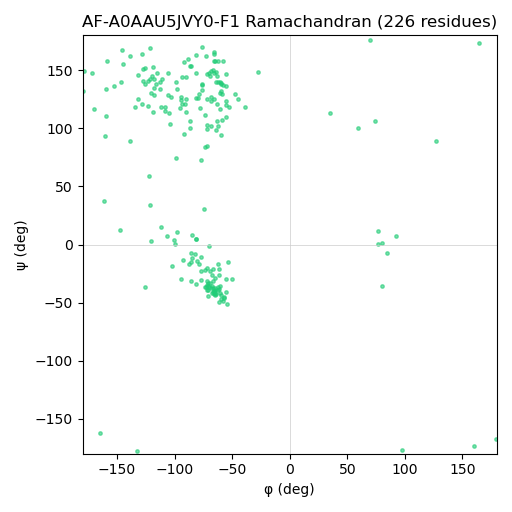 A C 1
ATOM 1266 O O . ALA A 1 172 ? 9.429 -2.985 -19.004 1.00 84.88 172 ALA A O 1
ATOM 1267 N N . GLU A 1 173 ? 11.277 -3.838 -18.056 1.00 84.19 173 GLU A N 1
ATOM 1268 C CA . GLU A 1 173 ? 11.932 -4.175 -19.335 1.00 84.19 173 GLU A CA 1
ATOM 1269 C C . GLU A 1 173 ? 11.063 -5.054 -20.250 1.00 84.19 173 GLU A C 1
ATOM 1271 O O . GLU A 1 173 ? 11.139 -4.968 -21.474 1.00 84.19 173 GLU A O 1
ATOM 1276 N N . ASP A 1 174 ? 10.199 -5.886 -19.663 1.00 84.44 174 ASP A N 1
ATOM 1277 C CA . ASP A 1 174 ? 9.262 -6.748 -20.386 1.00 84.44 174 ASP A CA 1
ATOM 1278 C C . ASP A 1 174 ? 7.940 -6.058 -20.775 1.00 84.44 174 ASP A C 1
ATOM 1280 O O . ASP A 1 174 ? 7.012 -6.709 -21.260 1.00 84.44 174 ASP A O 1
ATOM 1284 N N . GLY A 1 175 ? 7.845 -4.742 -20.574 1.00 85.81 175 GLY A N 1
ATOM 1285 C CA . GLY A 1 175 ? 6.702 -3.911 -20.941 1.00 85.81 175 GLY A CA 1
ATOM 1286 C C . GLY A 1 175 ? 5.532 -3.958 -19.957 1.00 85.81 175 GLY A C 1
ATOM 1287 O O . GLY A 1 175 ? 4.514 -3.305 -20.199 1.00 85.81 175 GLY A O 1
ATOM 1288 N N . ARG A 1 176 ? 5.633 -4.707 -18.850 1.00 88.44 176 ARG A N 1
ATOM 1289 C CA . ARG A 1 176 ? 4.576 -4.727 -17.829 1.00 88.44 176 ARG A CA 1
ATOM 1290 C C . ARG A 1 176 ? 4.541 -3.415 -17.036 1.00 88.44 176 ARG A C 1
ATOM 1292 O O . ARG A 1 176 ? 5.598 -2.838 -16.777 1.00 88.44 176 ARG A O 1
ATOM 1299 N N . PRO A 1 177 ? 3.353 -2.958 -16.595 1.00 90.81 177 PRO A N 1
ATOM 1300 C CA . PRO A 1 177 ? 3.252 -1.820 -15.689 1.00 90.81 177 PRO A CA 1
ATOM 1301 C C . PRO A 1 177 ? 4.029 -2.069 -14.395 1.00 90.81 177 PRO A C 1
ATOM 1303 O O . PRO A 1 177 ? 3.947 -3.156 -13.815 1.00 90.81 177 PRO A O 1
ATOM 1306 N N . LEU A 1 178 ? 4.743 -1.041 -13.943 1.00 92.19 178 LEU A N 1
ATOM 1307 C CA . LEU A 1 178 ? 5.365 -0.995 -12.628 1.00 92.19 178 LEU A CA 1
ATOM 1308 C C . LEU A 1 178 ? 4.588 -0.064 -11.719 1.00 92.19 178 LEU A C 1
ATOM 1310 O O . LEU A 1 178 ? 4.028 0.942 -12.158 1.00 92.19 178 LEU A O 1
ATOM 1314 N N . PHE A 1 179 ? 4.591 -0.405 -10.440 1.00 94.06 179 PHE A N 1
ATOM 1315 C CA . PHE A 1 179 ? 3.998 0.415 -9.403 1.00 94.06 179 PHE A CA 1
ATOM 1316 C C . PHE A 1 179 ? 5.059 0.799 -8.392 1.00 94.06 179 PHE A C 1
ATOM 1318 O O . PHE A 1 179 ? 5.778 -0.062 -7.899 1.00 94.06 179 PHE A O 1
ATOM 1325 N N . GLU A 1 180 ? 5.150 2.074 -8.059 1.00 92.12 180 GLU A N 1
ATOM 1326 C CA . GLU A 1 180 ? 5.931 2.519 -6.912 1.00 92.12 180 GLU A CA 1
ATOM 1327 C C . GLU A 1 180 ? 5.079 2.448 -5.644 1.00 92.12 180 GLU A C 1
ATOM 1329 O O . GLU A 1 180 ? 3.848 2.531 -5.697 1.00 92.12 180 GLU A O 1
ATOM 1334 N N . PHE A 1 181 ? 5.732 2.283 -4.497 1.00 91.38 181 PHE A N 1
ATOM 1335 C CA . PHE A 1 181 ? 5.070 2.341 -3.198 1.00 91.38 181 PHE A CA 1
ATOM 1336 C C . PHE A 1 181 ? 5.904 3.103 -2.177 1.00 91.38 181 PHE A C 1
ATOM 1338 O O . PHE A 1 181 ? 7.112 3.268 -2.338 1.00 91.38 181 PHE A O 1
ATOM 1345 N N . ARG A 1 182 ? 5.243 3.526 -1.098 1.00 87.94 182 ARG A N 1
ATOM 1346 C CA . ARG A 1 182 ? 5.869 4.209 0.037 1.00 87.94 182 ARG A CA 1
ATOM 1347 C C . ARG A 1 182 ? 6.015 3.253 1.224 1.00 87.94 182 ARG A C 1
ATOM 1349 O O . ARG A 1 182 ? 5.010 2.960 1.874 1.00 87.94 182 ARG A O 1
ATOM 1356 N N . PRO A 1 183 ? 7.215 2.723 1.508 1.00 84.31 183 PRO A N 1
ATOM 1357 C CA . PRO A 1 183 ? 7.401 1.746 2.581 1.00 84.31 183 PRO A CA 1
ATOM 1358 C C . PRO A 1 183 ? 7.160 2.323 3.973 1.00 84.31 183 PRO A C 1
ATOM 1360 O O . PRO A 1 183 ? 6.678 1.603 4.842 1.00 84.31 183 PRO A O 1
ATOM 1363 N N . GLU A 1 184 ? 7.446 3.606 4.184 1.00 83.88 184 GLU A N 1
ATOM 1364 C CA . GLU A 1 184 ? 7.227 4.297 5.459 1.00 83.88 184 GLU A CA 1
ATOM 1365 C C . GLU A 1 184 ? 5.735 4.424 5.800 1.00 83.88 184 GLU A C 1
ATOM 1367 O O . GLU A 1 184 ? 5.376 4.591 6.963 1.00 83.88 184 GLU A O 1
ATOM 1372 N N . GLU A 1 185 ? 4.865 4.319 4.792 1.00 86.81 185 GLU A N 1
ATOM 1373 C CA . GLU A 1 185 ? 3.408 4.416 4.914 1.00 86.81 185 GLU A CA 1
ATOM 1374 C C . GLU A 1 185 ? 2.712 3.047 4.762 1.00 86.81 185 GLU A C 1
ATOM 1376 O O . GLU A 1 185 ? 1.483 2.968 4.700 1.00 86.81 185 GLU A O 1
ATOM 1381 N N . ALA A 1 186 ? 3.476 1.950 4.697 1.00 91.62 186 ALA A N 1
ATOM 1382 C CA . ALA A 1 186 ? 2.925 0.601 4.629 1.00 91.62 186 ALA A CA 1
ATOM 1383 C C . ALA A 1 186 ? 2.316 0.195 5.981 1.00 91.62 186 ALA A C 1
ATOM 1385 O O . ALA A 1 186 ? 2.998 0.198 7.005 1.00 91.62 186 ALA A O 1
ATOM 1386 N N . LEU A 1 187 ? 1.045 -0.219 5.986 1.00 95.19 187 LEU A N 1
ATOM 1387 C CA . LEU A 1 187 ? 0.338 -0.610 7.211 1.00 95.19 187 LEU A CA 1
ATOM 1388 C C . LEU A 1 187 ? 0.212 -2.139 7.279 1.00 95.19 187 LEU A C 1
ATOM 1390 O O . LEU A 1 187 ? -0.505 -2.723 6.458 1.00 95.19 187 LEU A O 1
ATOM 1394 N N . PRO A 1 188 ? 0.877 -2.820 8.228 1.00 95.56 188 PRO A N 1
ATOM 1395 C CA . PRO A 1 188 ? 0.755 -4.266 8.377 1.00 95.56 188 PRO A CA 1
ATOM 1396 C C . PRO A 1 188 ? -0.668 -4.682 8.762 1.00 95.56 188 PRO A C 1
ATOM 1398 O O . PRO A 1 188 ? -1.302 -4.054 9.609 1.00 95.56 188 PRO A O 1
ATOM 1401 N N . LEU A 1 189 ? -1.149 -5.780 8.186 1.00 94.25 189 LEU A N 1
ATOM 1402 C CA . LEU A 1 189 ? -2.415 -6.419 8.535 1.00 94.25 189 LEU A CA 1
ATOM 1403 C C . LEU A 1 189 ? -2.127 -7.732 9.274 1.00 94.25 189 LEU 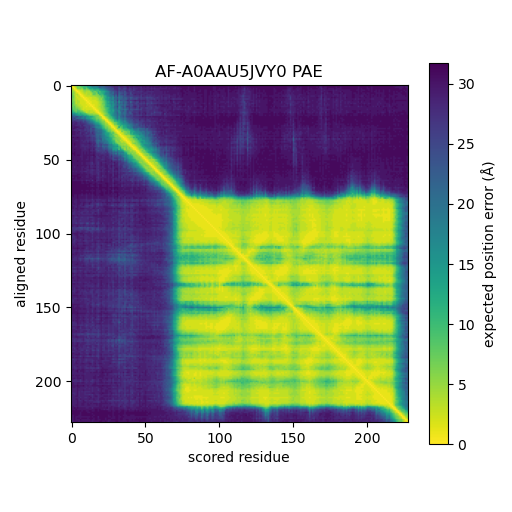A C 1
ATOM 1405 O O . LEU A 1 189 ? -1.509 -8.643 8.717 1.00 94.25 189 LEU A O 1
ATOM 1409 N N . GLY A 1 190 ? -2.574 -7.817 10.527 1.00 90.06 190 GLY A N 1
ATOM 1410 C CA . GLY A 1 190 ? -2.472 -9.017 11.355 1.00 90.06 190 GLY A CA 1
ATOM 1411 C C . GLY A 1 190 ? -3.313 -10.176 10.814 1.00 90.06 190 GLY A C 1
ATOM 1412 O O . GLY A 1 190 ? -4.180 -10.000 9.947 1.00 90.06 190 GLY A O 1
ATOM 1413 N N . THR A 1 191 ? -3.074 -11.391 11.318 1.00 87.12 191 THR A N 1
ATOM 1414 C CA . THR A 1 191 ? -3.895 -12.550 10.916 1.00 87.12 191 THR A CA 1
ATOM 1415 C C . THR A 1 191 ? -5.302 -12.491 11.516 1.00 87.12 191 THR A C 1
ATOM 1417 O O . THR A 1 191 ? -6.241 -13.043 10.945 1.00 87.12 191 THR A O 1
ATOM 1420 N N . ASP A 1 192 ? -5.460 -11.709 12.583 1.00 87.25 192 ASP A N 1
ATOM 1421 C CA . ASP A 1 192 ? -6.720 -11.307 13.207 1.00 87.25 192 ASP A CA 1
ATOM 1422 C C . ASP A 1 192 ? -7.561 -10.324 12.363 1.00 87.25 192 ASP A C 1
ATOM 1424 O O . ASP A 1 192 ? -8.653 -9.931 12.775 1.00 87.25 192 ASP A O 1
ATOM 1428 N N . GLY A 1 193 ? -7.072 -9.915 11.185 1.00 86.56 193 GLY A N 1
ATOM 1429 C CA . GLY A 1 193 ? -7.762 -8.981 10.294 1.00 86.56 193 GLY A CA 1
ATOM 1430 C C . GLY A 1 193 ? -7.686 -7.520 10.743 1.00 86.56 193 GLY A C 1
ATOM 1431 O O . GLY A 1 193 ? -8.391 -6.672 10.186 1.00 86.56 193 GLY A O 1
ATOM 1432 N N . ARG A 1 194 ? -6.832 -7.201 11.724 1.00 95.00 194 ARG A N 1
ATOM 1433 C CA . ARG A 1 194 ? -6.638 -5.836 12.216 1.00 95.00 194 ARG A CA 1
ATOM 1434 C C . ARG A 1 194 ? -5.409 -5.190 11.585 1.00 95.00 194 ARG A C 1
ATOM 1436 O O . ARG A 1 194 ? -4.333 -5.779 11.511 1.00 95.00 194 ARG A O 1
ATOM 1443 N N . VAL A 1 195 ? -5.568 -3.953 11.135 1.00 96.19 195 VAL A N 1
ATOM 1444 C CA . VAL A 1 195 ? -4.488 -3.120 10.604 1.00 96.19 195 VAL A CA 1
ATOM 1445 C C . VAL A 1 195 ? -3.736 -2.497 11.776 1.00 96.19 195 VAL A C 1
ATOM 1447 O O . VAL A 1 195 ? -4.352 -1.856 12.632 1.00 96.19 195 VAL A O 1
ATOM 1450 N N . ARG A 1 196 ? -2.415 -2.677 11.810 1.00 95.69 196 ARG A N 1
ATOM 1451 C CA . ARG A 1 196 ? -1.504 -2.014 12.748 1.00 95.69 196 ARG A CA 1
ATOM 1452 C C . ARG A 1 196 ? -1.236 -0.593 12.266 1.00 95.69 196 ARG A C 1
ATOM 1454 O O . ARG A 1 196 ? -0.891 -0.378 11.107 1.00 95.69 196 ARG A O 1
ATOM 1461 N N . LEU A 1 197 ? -1.405 0.357 13.172 1.00 95.00 197 LEU A N 1
ATOM 1462 C CA . LEU A 1 197 ? -1.196 1.783 12.970 1.00 95.00 197 LEU A CA 1
ATOM 1463 C C . LEU A 1 197 ? -0.056 2.243 13.873 1.00 95.00 197 LEU A C 1
ATOM 1465 O O . LEU A 1 197 ? -0.024 1.877 15.049 1.00 95.00 197 LEU A O 1
ATOM 1469 N N . THR A 1 198 ? 0.826 3.083 13.343 1.00 91.62 198 THR A N 1
ATOM 1470 C CA . THR A 1 198 ? 1.812 3.816 14.140 1.00 91.62 198 THR A CA 1
ATOM 1471 C C . THR A 1 198 ? 1.246 5.195 14.447 1.00 91.62 198 THR A C 1
ATOM 1473 O O . THR A 1 198 ? 0.940 5.974 13.545 1.00 91.62 198 THR A O 1
ATOM 1476 N N . CYS A 1 199 ? 1.053 5.478 15.728 1.00 90.00 199 CYS A N 1
ATOM 1477 C CA . CYS A 1 199 ? 0.520 6.741 16.210 1.00 90.00 199 CYS A CA 1
ATOM 1478 C C . CYS A 1 199 ? 1.626 7.810 16.264 1.00 90.00 199 CYS A C 1
ATOM 1480 O O . CYS A 1 199 ? 2.814 7.495 16.222 1.00 90.00 199 CYS A O 1
ATOM 1482 N N . GLU A 1 200 ? 1.253 9.091 16.351 1.00 87.69 200 GLU A N 1
ATOM 1483 C CA . GLU A 1 200 ? 2.215 10.212 16.313 1.00 87.69 200 GLU A CA 1
ATOM 1484 C C . GLU A 1 200 ? 3.229 10.195 17.469 1.00 87.69 200 GLU A C 1
ATOM 1486 O O . GLU A 1 200 ? 4.341 10.698 17.332 1.00 87.69 200 GLU A O 1
ATOM 1491 N N . ASP A 1 201 ? 2.866 9.590 18.599 1.00 88.44 201 ASP A N 1
ATOM 1492 C CA . ASP A 1 201 ? 3.741 9.388 19.756 1.00 88.44 201 ASP A CA 1
ATOM 1493 C C . ASP A 1 201 ? 4.677 8.171 19.608 1.00 88.44 201 ASP A C 1
ATOM 1495 O O . ASP A 1 201 ? 5.404 7.829 20.541 1.00 88.44 201 ASP A O 1
ATOM 1499 N N . GLY A 1 202 ? 4.660 7.508 18.447 1.00 87.69 202 GLY A N 1
ATOM 1500 C CA . GLY A 1 202 ? 5.411 6.287 18.166 1.00 87.69 202 GLY A CA 1
ATOM 1501 C C . GLY A 1 202 ? 4.808 5.029 18.791 1.00 87.69 202 GLY A C 1
ATOM 1502 O O . GLY A 1 202 ? 5.372 3.947 18.627 1.00 87.69 202 GLY A O 1
ATOM 1503 N N . SER A 1 203 ? 3.680 5.143 19.502 1.00 91.12 203 SER A N 1
ATOM 1504 C CA . SER A 1 203 ? 2.948 3.979 19.992 1.00 91.12 203 SER A CA 1
ATOM 1505 C C . SER A 1 203 ? 2.235 3.262 18.850 1.00 91.12 203 SER A C 1
ATOM 1507 O O . SER A 1 203 ? 2.029 3.807 17.763 1.00 91.12 203 SER A O 1
ATOM 1509 N N . GLU A 1 204 ? 1.849 2.017 19.095 1.00 92.06 204 GLU A N 1
ATOM 1510 C CA . GLU A 1 204 ? 1.181 1.200 18.094 1.00 92.06 204 GLU A CA 1
ATOM 1511 C C . GLU A 1 204 ? -0.214 0.826 18.551 1.00 92.06 204 GLU A C 1
ATOM 1513 O O . GLU A 1 204 ? -0.436 0.418 19.693 1.00 92.06 204 GLU A O 1
ATOM 1518 N N . GLY A 1 205 ? -1.158 0.957 17.629 1.00 93.62 205 GLY A N 1
ATOM 1519 C CA . GLY A 1 205 ? -2.540 0.566 17.829 1.00 93.62 205 GLY A CA 1
ATOM 1520 C C . GLY A 1 205 ? -3.026 -0.332 16.705 1.00 93.62 205 GLY A C 1
ATOM 1521 O O . GLY A 1 205 ? -2.433 -0.391 15.633 1.00 93.62 205 GLY A O 1
ATOM 1522 N N . SER A 1 206 ? -4.138 -1.019 16.929 1.00 95.94 206 SER A N 1
ATOM 1523 C CA . SER A 1 206 ? -4.800 -1.826 15.908 1.00 95.94 206 SER A CA 1
ATOM 1524 C C . SER A 1 206 ? -6.237 -1.380 15.665 1.00 95.94 206 SER A C 1
ATOM 1526 O O . SER A 1 206 ? -6.983 -1.050 16.596 1.00 95.94 206 SER A O 1
ATOM 1528 N N . VAL A 1 207 ? -6.660 -1.415 14.406 1.00 96.50 207 VAL A N 1
ATOM 1529 C CA . VAL A 1 207 ? -8.033 -1.121 13.987 1.00 96.50 207 VAL A CA 1
ATOM 1530 C C . VAL A 1 207 ? -8.539 -2.208 13.044 1.00 96.50 207 VAL A C 1
ATOM 1532 O O . VAL A 1 207 ? -7.774 -2.759 12.264 1.00 96.50 207 VAL A O 1
ATOM 1535 N N . GLU A 1 208 ? -9.827 -2.530 13.097 1.00 95.31 208 GLU A N 1
ATOM 1536 C CA . GLU A 1 208 ? -10.436 -3.422 12.102 1.00 95.31 208 GLU A CA 1
ATOM 1537 C C . GLU A 1 208 ? -10.356 -2.798 10.705 1.00 95.31 208 GLU A C 1
ATOM 1539 O O . GLU A 1 208 ? -10.584 -1.592 10.547 1.00 95.31 208 GLU A O 1
ATOM 1544 N N . MET A 1 209 ? -10.068 -3.620 9.694 1.00 94.62 209 MET A N 1
ATOM 1545 C CA . MET A 1 209 ? -9.969 -3.172 8.302 1.00 94.62 209 MET A CA 1
ATOM 1546 C C . MET A 1 209 ? -11.243 -2.447 7.843 1.00 94.62 209 MET A C 1
ATOM 1548 O O . MET A 1 209 ? -11.176 -1.402 7.202 1.00 94.62 209 MET A O 1
ATOM 1552 N N . GLU A 1 210 ? -12.416 -2.949 8.220 1.00 93.12 210 GLU A N 1
ATOM 1553 C CA . GLU A 1 210 ? -13.723 -2.376 7.888 1.00 93.12 210 GLU A CA 1
ATOM 1554 C C . GLU A 1 210 ? -13.895 -0.976 8.478 1.00 93.12 210 GLU A C 1
ATOM 1556 O O . GLU A 1 210 ? -14.434 -0.084 7.820 1.00 93.12 210 GLU A O 1
ATOM 1561 N N . ARG A 1 211 ? -13.402 -0.761 9.702 1.00 94.69 211 ARG A N 1
ATOM 1562 C CA . ARG A 1 211 ? -13.445 0.545 10.361 1.00 94.69 211 ARG A CA 1
ATOM 1563 C C . ARG A 1 211 ? -12.482 1.530 9.704 1.00 94.69 211 ARG A C 1
ATOM 1565 O O . ARG A 1 211 ? -12.849 2.693 9.546 1.00 94.69 211 ARG A O 1
ATOM 1572 N N . LEU A 1 212 ? -11.294 1.079 9.293 1.00 95.81 212 LEU A N 1
ATOM 1573 C CA . LEU A 1 212 ? -10.383 1.898 8.491 1.00 95.81 212 LEU A CA 1
ATOM 1574 C C . LEU A 1 212 ? -11.034 2.274 7.153 1.00 95.81 212 LEU A C 1
ATOM 1576 O O . LEU A 1 212 ? -11.097 3.453 6.822 1.00 95.81 212 LEU A O 1
ATOM 1580 N N . ARG A 1 213 ? -11.595 1.295 6.432 1.00 94.19 213 ARG A N 1
ATOM 1581 C CA . ARG A 1 213 ? -12.299 1.499 5.157 1.00 94.19 213 ARG A CA 1
ATOM 1582 C C . ARG A 1 213 ? -13.411 2.539 5.295 1.00 94.19 213 ARG A C 1
ATOM 1584 O O . ARG A 1 213 ? -13.425 3.506 4.541 1.00 94.19 213 ARG A O 1
ATOM 1591 N N . ALA A 1 214 ? -14.288 2.387 6.288 1.00 93.12 214 ALA A N 1
ATOM 1592 C CA . ALA A 1 214 ? -15.378 3.327 6.542 1.00 93.12 214 ALA A CA 1
ATOM 1593 C C . ALA A 1 214 ? -14.877 4.744 6.874 1.00 93.12 214 ALA A C 1
ATOM 1595 O O . ALA A 1 214 ? -15.474 5.729 6.441 1.00 93.12 214 ALA A O 1
ATOM 1596 N N . ALA A 1 215 ? -13.776 4.860 7.622 1.00 94.19 215 ALA A N 1
ATOM 1597 C CA . ALA A 1 215 ? -13.183 6.152 7.954 1.00 94.19 215 ALA A CA 1
ATOM 1598 C C . ALA A 1 215 ? -12.545 6.834 6.731 1.00 94.19 215 ALA A C 1
ATOM 1600 O O . ALA A 1 215 ? -12.655 8.050 6.588 1.00 94.19 215 ALA A O 1
ATOM 1601 N N . VAL A 1 216 ? -11.929 6.060 5.831 1.00 93.50 216 VAL A N 1
ATOM 1602 C CA . VAL A 1 216 ? -11.315 6.563 4.592 1.00 93.50 216 VAL A CA 1
ATOM 1603 C C . VAL A 1 216 ? -12.370 7.018 3.584 1.00 93.50 216 VAL A C 1
ATOM 1605 O O . VAL A 1 216 ? -12.229 8.092 3.005 1.00 93.50 216 VAL A O 1
ATOM 1608 N N . THR A 1 217 ? -13.442 6.250 3.378 1.00 86.31 217 THR A N 1
ATOM 1609 C CA . THR A 1 217 ? -14.497 6.606 2.409 1.00 86.31 217 THR A CA 1
ATOM 1610 C C . THR A 1 217 ? -15.451 7.691 2.916 1.00 86.31 217 THR A C 1
ATOM 1612 O O . THR A 1 217 ? -16.257 8.212 2.147 1.00 86.31 217 THR A O 1
ATOM 1615 N N . GLY A 1 218 ? -15.374 8.032 4.207 1.00 73.94 218 GLY A N 1
ATOM 1616 C CA . GLY A 1 218 ? -16.303 8.936 4.876 1.00 73.94 218 GLY A CA 1
ATOM 1617 C C . GLY A 1 218 ? -17.706 8.333 5.047 1.00 73.94 218 GLY A C 1
ATOM 1618 O O . GLY A 1 218 ? -17.982 7.219 4.587 1.00 73.94 218 GLY A O 1
ATOM 1619 N N . PRO A 1 219 ? -18.626 9.050 5.720 1.00 59.28 219 PRO A N 1
ATOM 1620 C CA . PRO A 1 219 ? -20.026 8.656 5.755 1.00 59.28 219 PRO A CA 1
ATOM 1621 C C . PRO A 1 219 ? -20.570 8.657 4.325 1.00 59.28 219 PRO A C 1
ATOM 1623 O O . PRO A 1 219 ? -20.636 9.708 3.684 1.00 59.28 219 PRO A O 1
ATOM 1626 N N . GLN A 1 220 ? -20.975 7.484 3.828 1.00 49.06 220 GLN A N 1
ATOM 1627 C CA . GLN A 1 220 ? -21.765 7.399 2.604 1.00 49.06 220 GLN A CA 1
ATOM 1628 C C . GLN A 1 220 ? -22.995 8.283 2.813 1.00 49.06 220 GLN A C 1
ATOM 1630 O O . GLN A 1 220 ? -23.851 7.976 3.643 1.00 49.06 220 GLN A O 1
ATOM 1635 N N . SER A 1 221 ? -23.059 9.419 2.117 1.00 37.03 221 SER A N 1
ATOM 1636 C CA . SER A 1 221 ? -24.264 10.240 2.116 1.00 37.03 221 SER A CA 1
ATOM 1637 C C . SER A 1 221 ? -25.390 9.371 1.579 1.00 37.03 221 SER A C 1
ATOM 1639 O O . SER A 1 221 ? -25.415 9.039 0.394 1.00 37.03 221 SER A O 1
ATOM 1641 N N . ALA A 1 222 ? -26.288 8.961 2.475 1.00 40.56 222 ALA A N 1
ATOM 1642 C CA . ALA A 1 222 ? -27.517 8.281 2.126 1.00 40.56 222 ALA A CA 1
ATOM 1643 C C . ALA A 1 222 ? -28.191 9.052 0.984 1.00 40.56 222 ALA A C 1
ATOM 1645 O O . ALA A 1 222 ? -28.310 10.278 1.022 1.00 40.56 222 ALA A O 1
ATOM 1646 N N . ALA A 1 223 ? -28.556 8.310 -0.055 1.00 42.59 223 ALA A N 1
ATOM 1647 C CA . ALA A 1 223 ? -29.079 8.793 -1.316 1.00 42.59 223 ALA A CA 1
ATOM 1648 C C . ALA A 1 223 ? -30.039 9.991 -1.177 1.00 42.59 223 ALA A C 1
ATOM 1650 O O . ALA A 1 223 ? -31.149 9.866 -0.661 1.00 42.59 223 ALA A O 1
ATOM 1651 N N . ARG A 1 224 ? -29.670 11.134 -1.766 1.00 40.19 224 ARG A N 1
ATOM 1652 C CA . ARG A 1 224 ? -30.652 12.104 -2.271 1.00 40.19 224 ARG A CA 1
ATOM 1653 C C . ARG A 1 224 ? -31.203 11.580 -3.597 1.00 40.19 224 ARG A C 1
ATOM 1655 O O . ARG A 1 224 ? -30.878 12.095 -4.652 1.00 40.19 224 ARG A O 1
ATOM 1662 N N . ASN A 1 225 ? -32.040 10.551 -3.524 1.00 41.28 225 ASN A N 1
ATOM 1663 C CA . ASN A 1 225 ? -33.006 10.230 -4.574 1.00 41.28 225 ASN A CA 1
ATOM 1664 C C . ASN A 1 225 ? -34.404 10.243 -3.950 1.00 41.28 225 ASN A C 1
ATOM 1666 O O . ASN A 1 225 ? -35.116 9.247 -3.927 1.00 41.28 225 ASN A O 1
ATOM 1670 N N . GLY A 1 226 ? -34.769 11.399 -3.395 1.00 36.81 226 GLY A N 1
ATOM 1671 C CA . GLY A 1 226 ? -36.163 11.767 -3.201 1.00 36.81 226 GLY A CA 1
ATOM 1672 C C . GLY A 1 226 ? -36.613 12.545 -4.430 1.00 36.81 226 GLY A C 1
ATOM 1673 O O . GLY A 1 226 ? -36.349 13.741 -4.513 1.00 36.81 226 GLY A O 1
ATOM 1674 N N . HIS A 1 227 ? -37.233 11.853 -5.386 1.00 35.03 227 HIS A N 1
ATOM 1675 C CA . HIS A 1 227 ? -38.169 12.489 -6.317 1.00 35.03 227 HIS A CA 1
ATOM 1676 C C . HIS A 1 227 ? -39.314 13.114 -5.509 1.00 35.03 227 HIS A C 1
ATOM 1678 O O . HIS A 1 227 ? -39.795 12.509 -4.546 1.00 35.03 227 HIS A O 1
ATOM 1684 N N . PRO A 1 228 ? -39.737 14.317 -5.894 1.00 45.62 228 PRO A N 1
ATOM 1685 C CA . PRO A 1 228 ? -41.109 14.464 -6.377 1.00 45.62 228 PRO A CA 1
ATOM 1686 C C . PRO A 1 228 ? -41.167 14.824 -7.864 1.00 45.62 228 PRO A C 1
ATOM 1688 O O . PRO A 1 228 ? -40.338 15.645 -8.315 1.00 45.62 228 PRO A O 1
#

Nearest PDB structures (foldseek):
  4cfe-assembly1_C  TM=1.531E-01  e=5.662E+00  Homo sapiens

=== Feature glossary ===
Annotated list of the representations used here:

Nearest PDB structures. The Foldseek neighbor list gives the closest experimentally determined structures in the PDB, ranked by structural alignment. TM-score near 1 means near-identical fold; near 0.3 means only rough topology match. This is how one finds what a novel AlphaFold prediction most resembles in the solved-structure universe.

Foldseek 3Di. Foldseek's 3Di representation compresses backbone geometry into a per-residue letter drawn from a learned twenty-state alphabet. It captures the tertiary interaction pattern around each residue — which residues are packed against it in space, regardless of where they are in sequence.

Radius of gyration, Cα contacts, bounding box. Radius of gyration (Rg) is the root-mean-square distance of Cα atoms from their centroid — a single number for overall size and compactness. A globular domain of N residues has Rg ≈ 2.2·N^0.38 Å; an extended or disordered chain has a much larger Rg. The Cα contact count is the number of residue pairs whose Cα atoms are within 8 Å and are more than four positions apart in sequence — a standard proxy for tertiary packing density. The bounding box is the smallest axis-aligned box enclosing all Cα atoms.

InterPro / GO / CATH / organism. The annotation block draws on four external resources. InterPro: which protein families and domains the sequence belongs to. GO: standardized terms for what the protein does, what process it participates in, and where in the cell it acts. CATH: which structural fold it has in the CATH hierarchy. Organism: the species of origin.

mmCIF coordinates. The mmCIF block holds the 3D Cartesian coordinates of each backbone atom (N, Cα, C, O) in ångströms. mmCIF is the PDB's canonical archive format — a tagged-loop text representation of the atomic model.

pLDDT. pLDDT is the predicted lDDT-Cα score: AlphaFold's confidence that the local environment of each residue (all inter-atomic distances within 15 Å) is correctly placed. It is a per-residue number between 0 and 100, with higher meaning more reliable.

Backbone torsions (φ/ψ). φ (phi) and ψ (psi) are the two rotatable backbone dihedrals per residue: φ is the C(i-1)–N–Cα–C torsion, ψ is the N–Cα–C–N(i+1) torsion, both in degrees on (−180°, 180°]. α-helical residues cluster near (−60°, −45°); β-strand residues near (−120°, +130°). A Ramachandran plot is simply a scatter of (φ, ψ) for every residue.

B-factor. For experimental (PDB) structures, the B-factor (temperature factor) quantifies the positional spread of each atom in the crystal — a combination of thermal vibration and static disorder — in units of Å². High B-factors mark flexible loops or poorly resolved regions; low B-factors mark the rigid, well-ordered core.

Secondary structure (3-state, P-SEA). SS3 is a coarse helix/strand/coil call (letters a/b/c) made by the P-SEA algorithm from inter-Cα distances and dihedrals. It is less detailed than DSSP but needs only Cα positions.

Predicted aligned error. Predicted aligned error is AlphaFold's pairwise confidence. Unlike pLDDT (per-residue), PAE is per-residue-pair and captures whether two parts of the structure are correctly placed relative to each other. Units are ångströms of expected positional error.

Solvent-accessible surface area. Solvent-accessible surface area (SASA) is the area in Å² traced out by the centre of a 1.4 Å probe sphere (a water molecule) rolled over the protein's van der Waals surface (Shrake–Rupley / Lee–Richards construction). Buried residues have near-zero SASA; fully exposed residues can exceed 200 Å². The total SASA scales roughly with the number of surface residues.

Secondary structure (8-state, DSSP). The SS8 string is DSSP's per-residue secondary-structure call. α-helix (H) means an i→i+4 H-bond ladder; β-strand (E) means the residue participates in a β-sheet; 3₁₀ (G) and π (I) are tighter and wider helices; T/S are turns/bends; '-' is loop.

Rendered structure images. Structure images are PyMOL renders from six orthogonal camera directions. Cartoon representation draws helices as coils and strands as arrows; sticks shows the backbone as bonds; surface shows the solvent-excluded envelope. Rainbow coloring maps sequence position to hue (blue→red, N→C); chain coloring assigns a distinct color per polypeptide.

Sequence. The amino-acid sequence is the protein's primary structure: the linear order of residues from the N-terminus to the C-terminus, written in one-letter code. Everything else here — the 3D coordinates, the secondary structure, the domain annotations — is ultimately a consequence of this string.

Contact-map, Ramachandran, and PAE plots. Three diagnostic plots accompany the record. The Cα contact map visualizes the tertiary structure as a 2D adjacency matrix (8 Å cutoff, sequence-local contacts suppressed). The Ramachandran plot shows the distribution of backbone (φ, ψ) torsions, with points in the α and β basins reflecting secondary structure content. The PAE plot shows AlphaFold's inter-residue confidence as a color matrix.